Protein AF-0000000080195158 (afdb_homodimer)

Radius of gyration: 21.22 Å; Cα contacts (8 Å, |Δi|>4): 270; chains: 2; bounding box: 54×65×44 Å

Nearest PDB structures (foldseek):
  6waa-assembly1_D  TM=1.543E-01  e=9.201E+00  Klebsiella pneumoniae 342

Solvent-accessible surface area (backbone atoms only — not comparable to full-atom values): 14580 Å² total; per-residue (Å²): 130,59,68,63,45,43,40,52,24,19,22,53,21,13,20,36,52,41,39,52,51,54,49,39,47,48,53,48,50,60,68,63,44,71,67,76,76,70,77,63,75,76,76,77,80,82,82,72,75,44,64,84,26,39,72,51,30,48,62,55,54,66,61,80,69,62,91,80,68,88,61,69,74,76,50,29,58,66,52,51,54,41,50,50,32,55,75,34,50,69,59,39,48,51,51,49,52,51,39,26,59,40,44,38,71,40,2,45,52,18,28,50,49,32,61,57,27,39,65,74,70,8,11,52,51,38,46,50,50,52,54,60,70,72,105,131,60,69,62,45,42,39,52,23,18,20,52,21,14,21,35,50,42,40,52,50,54,50,39,48,47,52,47,52,59,68,65,43,72,67,76,76,68,76,62,76,76,71,75,82,73,78,66,80,47,67,84,29,42,72,54,30,51,60,56,57,56,57,85,70,64,87,81,68,89,62,68,75,75,51,30,58,66,52,52,54,40,49,49,33,53,74,33,51,69,61,38,49,51,52,47,54,51,39,26,61,42,43,38,71,40,3,45,51,18,28,49,50,32,60,56,28,38,65,74,72,8,11,52,50,38,47,50,51,52,55,60,69,73,104

Structure (mmCIF, N/CA/C/O backbone):
data_AF-0000000080195158-model_v1
#
loop_
_entity.id
_entity.type
_entity.pdbx_description
1 polymer 'Uncharacterized protein'
#
loop_
_atom_site.group_PDB
_atom_site.id
_atom_site.type_symbol
_atom_site.label_atom_id
_atom_site.label_alt_id
_atom_site.label_comp_id
_atom_site.label_asym_id
_atom_site.label_entity_id
_atom_site.label_seq_id
_atom_site.pdbx_PDB_ins_code
_atom_site.Cartn_x
_atom_site.Cartn_y
_atom_site.Cartn_z
_atom_site.occupancy
_atom_site.B_iso_or_equiv
_atom_site.auth_seq_id
_atom_site.auth_comp_id
_atom_site.auth_asym_id
_atom_site.auth_atom_id
_atom_site.pdbx_PDB_model_num
ATOM 1 N N . MET A 1 1 ? -5.105 -25.219 -5.945 1 47.44 1 MET A N 1
ATOM 2 C CA . MET A 1 1 ? -5.398 -23.828 -5.598 1 47.44 1 MET A CA 1
ATOM 3 C C . MET A 1 1 ? -6.211 -23.156 -6.699 1 47.44 1 MET A C 1
ATOM 5 O O . MET A 1 1 ? -5.883 -23.266 -7.879 1 47.44 1 MET A O 1
ATOM 9 N N . PHE A 1 2 ? -7.383 -22.625 -6.43 1 68.5 2 PHE A N 1
ATOM 10 C CA . PHE A 1 2 ? -8.312 -22.141 -7.441 1 68.5 2 PHE A CA 1
ATOM 11 C C . PHE A 1 2 ? -7.75 -20.906 -8.141 1 68.5 2 PHE A C 1
ATOM 13 O O . PHE A 1 2 ? -7.207 -20 -7.496 1 68.5 2 PHE A O 1
ATOM 20 N N . PRO A 1 3 ? -7.672 -21.016 -9.422 1 85.56 3 PRO A N 1
ATOM 21 C CA . PRO A 1 3 ? -7.137 -19.922 -10.227 1 85.56 3 PRO A CA 1
ATOM 22 C C . PRO A 1 3 ? -7.723 -18.562 -9.844 1 85.56 3 PRO A C 1
ATOM 24 O O . PRO A 1 3 ? -7.027 -17.547 -9.914 1 85.56 3 PRO A O 1
ATOM 27 N N . PHE A 1 4 ? -8.859 -18.672 -9.289 1 90.25 4 PHE A N 1
ATOM 28 C CA . PHE A 1 4 ? -9.562 -17.438 -8.953 1 90.25 4 PHE A CA 1
ATOM 29 C C . PHE A 1 4 ? -8.93 -16.781 -7.738 1 90.25 4 PHE A C 1
ATOM 31 O O . PHE A 1 4 ? -8.742 -15.555 -7.719 1 90.25 4 PHE A O 1
ATOM 38 N N . ARG A 1 5 ? -8.516 -17.578 -6.754 1 92.31 5 ARG A N 1
ATOM 39 C CA . ARG A 1 5 ? -7.906 -17.062 -5.535 1 92.31 5 ARG A CA 1
ATOM 40 C C . ARG A 1 5 ? -6.586 -16.359 -5.84 1 92.31 5 ARG A C 1
ATOM 42 O O . ARG A 1 5 ? -6.352 -15.242 -5.379 1 92.31 5 ARG A O 1
ATOM 49 N N . ARG A 1 6 ? -5.945 -16.906 -6.633 1 92.19 6 ARG A N 1
ATOM 50 C CA . ARG A 1 6 ? -4.641 -16.344 -6.992 1 92.19 6 ARG A CA 1
ATOM 51 C C . ARG A 1 6 ? -4.793 -15.086 -7.832 1 92.19 6 ARG A C 1
ATOM 53 O O . ARG A 1 6 ? -4.012 -14.141 -7.691 1 92.19 6 ARG A O 1
ATOM 60 N N . SER A 1 7 ? -5.77 -15.172 -8.648 1 95.62 7 SER A N 1
ATOM 61 C CA . SER A 1 7 ? -6.016 -14 -9.484 1 95.62 7 SER A CA 1
ATOM 62 C C . SER A 1 7 ? -6.398 -12.789 -8.648 1 95.62 7 SER A C 1
ATOM 64 O O . SER A 1 7 ? -5.926 -11.68 -8.906 1 95.62 7 SER A O 1
ATOM 66 N N . LEU A 1 8 ? -7.168 -13.055 -7.648 1 96.56 8 LEU A N 1
ATOM 67 C CA . LEU A 1 8 ? -7.602 -11.961 -6.781 1 96.56 8 LEU A CA 1
ATOM 68 C C . LEU A 1 8 ? -6.426 -11.398 -5.992 1 96.56 8 LEU A C 1
ATOM 70 O O . LEU A 1 8 ? -6.277 -10.18 -5.879 1 96.56 8 LEU A O 1
ATOM 74 N N . PHE A 1 9 ? -5.582 -12.258 -5.484 1 97.56 9 PHE A N 1
ATOM 75 C CA . PHE A 1 9 ? -4.391 -11.812 -4.766 1 97.56 9 PHE A CA 1
ATOM 76 C C . PHE A 1 9 ? -3.461 -11.039 -5.691 1 97.56 9 PHE A C 1
ATOM 78 O O . PHE A 1 9 ? -2.92 -10 -5.309 1 97.56 9 PHE A O 1
ATOM 85 N N . SER A 1 10 ? -3.326 -11.539 -6.855 1 97.56 10 SER A N 1
ATOM 86 C CA . SER A 1 10 ? -2.424 -10.898 -7.805 1 97.56 10 SER A CA 1
ATOM 87 C C . SER A 1 10 ? -2.926 -9.516 -8.203 1 97.56 10 SER A C 1
ATOM 89 O O . SER A 1 10 ? -2.137 -8.578 -8.344 1 97.56 10 SER A O 1
ATOM 91 N N . LEU A 1 11 ? -4.199 -9.398 -8.406 1 97.44 11 LEU A N 1
ATOM 92 C CA . LEU A 1 11 ? -4.805 -8.117 -8.742 1 97.44 11 LEU A CA 1
ATOM 93 C C . LEU A 1 11 ? -4.605 -7.105 -7.613 1 97.44 11 LEU A C 1
ATOM 95 O O . LEU A 1 11 ? -4.129 -5.996 -7.848 1 97.44 11 LEU A O 1
ATOM 99 N N . ALA A 1 12 ? -4.93 -7.547 -6.426 1 97.69 12 ALA A N 1
ATOM 100 C CA . ALA A 1 12 ? -4.812 -6.684 -5.254 1 97.69 12 ALA A CA 1
ATOM 101 C C . ALA A 1 12 ? -3.354 -6.34 -4.969 1 97.69 12 ALA A C 1
ATOM 103 O O . ALA A 1 12 ? -3.025 -5.191 -4.668 1 97.69 12 ALA A O 1
ATOM 104 N N . GLY A 1 13 ? -2.51 -7.418 -5.086 1 97.81 13 GLY A N 1
ATOM 105 C CA . GLY A 1 13 ? -1.088 -7.207 -4.867 1 97.81 13 GLY A CA 1
ATOM 106 C C . GLY A 1 13 ? -0.469 -6.242 -5.863 1 97.81 13 GLY A C 1
ATOM 107 O O . GLY A 1 13 ? 0.302 -5.359 -5.48 1 97.81 13 GLY A O 1
ATOM 108 N N . GLY A 1 14 ? -0.804 -6.402 -7.145 1 97.94 14 GLY A N 1
ATOM 109 C CA . GLY A 1 14 ? -0.309 -5.488 -8.164 1 97.94 14 GLY A CA 1
ATOM 110 C C . GLY A 1 14 ? -0.781 -4.059 -7.957 1 97.94 14 GLY A C 1
ATOM 111 O O . GLY A 1 14 ? -0.011 -3.113 -8.141 1 97.94 14 GLY A O 1
ATOM 112 N N . PHE A 1 15 ? -2.059 -3.889 -7.559 1 97.56 15 PHE A N 1
ATOM 113 C CA . PHE A 1 15 ? -2.619 -2.572 -7.277 1 97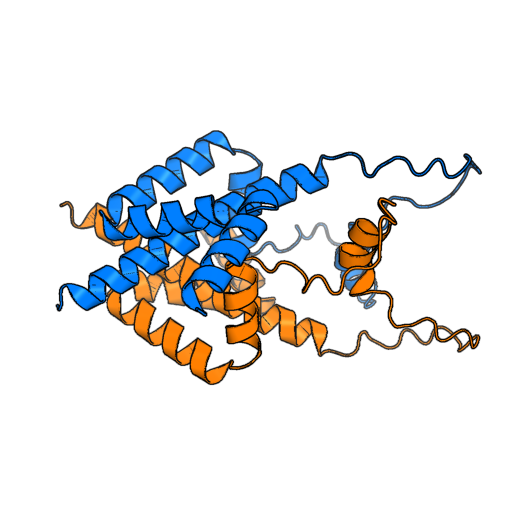.56 15 PHE A CA 1
ATOM 114 C C . PHE A 1 15 ? -1.887 -1.907 -6.121 1 97.56 15 PHE A C 1
ATOM 116 O O . PHE A 1 15 ? -1.45 -0.76 -6.23 1 97.56 15 PHE A O 1
ATOM 123 N N . MET A 1 16 ? -1.637 -2.643 -5.082 1 97.5 16 MET A N 1
ATOM 124 C CA . MET A 1 16 ? -1.097 -2.068 -3.854 1 97.5 16 MET A CA 1
ATOM 125 C C . MET A 1 16 ? 0.38 -1.726 -4.016 1 97.5 16 MET A C 1
ATOM 127 O O . MET A 1 16 ? 0.845 -0.705 -3.506 1 97.5 16 MET A O 1
ATOM 131 N N . ILE A 1 17 ? 1.117 -2.562 -4.684 1 97.31 17 ILE A N 1
ATOM 132 C CA . ILE A 1 17 ? 2.537 -2.322 -4.91 1 97.31 17 ILE A CA 1
ATOM 133 C C . ILE A 1 17 ? 2.721 -1.044 -5.727 1 97.31 17 ILE A C 1
ATOM 135 O O . ILE A 1 17 ? 3.537 -0.189 -5.379 1 97.31 17 ILE A O 1
ATOM 139 N N . THR A 1 18 ? 1.948 -0.878 -6.73 1 96.44 18 THR A N 1
ATOM 140 C CA . THR A 1 18 ? 2.055 0.267 -7.625 1 96.44 18 THR A CA 1
ATOM 141 C C . THR A 1 18 ? 1.526 1.531 -6.953 1 96.44 18 THR A C 1
ATOM 143 O O . THR A 1 18 ? 2.127 2.602 -7.074 1 96.44 18 THR A O 1
ATOM 146 N N . ASP A 1 19 ? 0.416 1.396 -6.281 1 95.12 19 ASP A N 1
ATOM 147 C CA . ASP A 1 19 ? -0.175 2.527 -5.57 1 95.12 19 ASP A CA 1
ATOM 148 C C . ASP A 1 19 ? 0.795 3.096 -4.535 1 95.12 19 ASP A C 1
ATOM 150 O O . ASP A 1 19 ? 0.911 4.312 -4.391 1 95.12 19 ASP A O 1
ATOM 154 N N . PHE A 1 20 ? 1.501 2.225 -3.824 1 94.81 20 PHE A N 1
ATOM 155 C CA . PHE A 1 20 ? 2.488 2.635 -2.832 1 94.81 20 PHE A CA 1
ATOM 156 C C . PHE A 1 20 ? 3.598 3.455 -3.48 1 94.81 20 PHE A C 1
ATOM 158 O O . PHE A 1 20 ? 3.967 4.516 -2.975 1 94.81 20 PHE A O 1
ATOM 165 N N . TYR A 1 21 ? 4.062 2.988 -4.582 1 94.81 21 TYR A N 1
ATOM 166 C CA . TYR A 1 21 ? 5.145 3.672 -5.285 1 94.81 21 TYR A CA 1
ATOM 167 C C . TYR A 1 21 ? 4.688 5.039 -5.785 1 94.81 21 TYR A C 1
ATOM 169 O O . TYR A 1 21 ? 5.391 6.039 -5.602 1 94.81 21 TYR A O 1
ATOM 177 N N . VAL A 1 22 ? 3.549 5.086 -6.461 1 92.75 22 VAL A N 1
ATOM 178 C CA . VAL A 1 22 ? 3.029 6.32 -7.039 1 92.75 22 VAL A CA 1
ATOM 179 C C . VAL A 1 22 ? 2.801 7.352 -5.938 1 92.75 22 VAL A C 1
ATOM 181 O O . VAL A 1 22 ? 3.139 8.523 -6.094 1 92.75 22 VAL A O 1
ATOM 184 N N . ASN A 1 23 ? 2.328 6.895 -4.809 1 88.94 23 ASN A N 1
ATOM 185 C CA . ASN A 1 23 ? 2.098 7.785 -3.68 1 88.94 23 ASN A CA 1
ATOM 186 C C . ASN A 1 23 ? 3.41 8.266 -3.068 1 88.94 23 ASN A C 1
ATOM 188 O O . ASN A 1 23 ? 3.508 9.414 -2.619 1 88.94 23 ASN A O 1
ATOM 192 N N . CYS A 1 24 ? 4.367 7.414 -3.021 1 87.5 24 CYS A N 1
ATOM 193 C CA . CYS A 1 24 ? 5.684 7.797 -2.523 1 87.5 24 CYS A CA 1
ATOM 194 C C . CYS A 1 24 ? 6.289 8.906 -3.377 1 87.5 24 CYS A C 1
ATOM 196 O O . CYS A 1 24 ? 6.867 9.859 -2.85 1 87.5 24 CYS A O 1
ATOM 198 N N . VAL A 1 25 ? 6.18 8.766 -4.672 1 86.12 25 VAL A N 1
ATOM 199 C CA . VAL A 1 25 ? 6.805 9.695 -5.602 1 86.12 25 VAL A CA 1
ATOM 200 C C . VAL A 1 25 ? 6.004 10.992 -5.648 1 86.12 25 VAL A C 1
ATOM 202 O O . VAL A 1 25 ? 6.574 12.086 -5.758 1 86.12 25 VAL A O 1
ATOM 205 N N . ASN A 1 26 ? 4.711 10.93 -5.562 1 80.06 26 ASN A N 1
ATOM 206 C CA . ASN A 1 26 ? 3.857 12.109 -5.582 1 80.06 26 ASN A CA 1
ATOM 207 C C . ASN A 1 26 ? 4.051 12.961 -4.328 1 80.06 26 ASN A C 1
ATOM 209 O O . ASN A 1 26 ? 4.02 14.195 -4.398 1 80.06 26 ASN A O 1
ATOM 213 N N . ILE A 1 27 ? 4.18 12.297 -3.232 1 63 27 ILE A N 1
ATOM 214 C CA . ILE A 1 27 ? 4.422 13.023 -1.989 1 63 27 ILE A CA 1
ATOM 215 C C . ILE A 1 27 ? 5.715 13.828 -2.109 1 63 27 ILE A C 1
ATOM 217 O O . ILE A 1 27 ? 5.801 14.953 -1.606 1 63 27 ILE A O 1
ATOM 221 N N . THR A 1 28 ? 6.625 13.352 -2.816 1 59.5 28 THR A N 1
ATOM 222 C CA . THR A 1 28 ? 7.887 14.055 -3.029 1 59.5 28 THR A CA 1
ATOM 223 C C . THR A 1 28 ? 7.684 15.281 -3.914 1 59.5 28 THR A C 1
ATOM 225 O O . THR A 1 28 ? 8.266 16.344 -3.658 1 59.5 28 THR A O 1
ATOM 228 N N . ASN A 1 29 ? 6.926 15.039 -4.91 1 53.62 29 ASN A N 1
ATOM 229 C CA . ASN A 1 29 ? 6.66 16.141 -5.828 1 53.62 29 ASN A CA 1
ATOM 230 C C . ASN A 1 29 ? 5.863 17.25 -5.156 1 53.62 29 ASN A C 1
ATOM 232 O O . ASN A 1 29 ? 6.07 18.438 -5.445 1 53.62 29 ASN A O 1
ATOM 236 N N . PHE A 1 30 ? 5.012 16.922 -4.301 1 47.25 30 PHE A N 1
ATOM 237 C CA . PHE A 1 30 ? 4.262 17.938 -3.557 1 47.25 30 PHE A CA 1
ATOM 238 C C . PHE A 1 30 ? 5.168 18.656 -2.57 1 47.25 30 PHE A C 1
ATOM 240 O O . PHE A 1 30 ? 4.992 19.859 -2.326 1 47.25 30 PHE A O 1
ATOM 247 N N . ARG A 1 31 ? 6.094 17.891 -2.09 1 45.19 31 ARG A N 1
ATOM 248 C CA . ARG A 1 31 ? 7.055 18.5 -1.177 1 45.19 31 ARG A CA 1
ATOM 249 C C . ARG A 1 31 ? 8.039 19.391 -1.934 1 45.19 31 ARG A C 1
ATOM 251 O O . ARG A 1 31 ? 8.555 20.359 -1.382 1 45.19 31 ARG A O 1
ATOM 258 N N . LEU A 1 32 ? 8.227 19.156 -3.168 1 42.94 32 LEU A N 1
ATOM 259 C CA . LEU A 1 32 ? 9.148 19.938 -3.992 1 42.94 32 LEU A CA 1
ATOM 260 C C . LEU A 1 32 ? 8.422 21.078 -4.691 1 42.94 32 LEU A C 1
ATOM 262 O O . LEU A 1 32 ? 9.062 21.984 -5.25 1 42.94 32 LEU A O 1
ATOM 266 N N . GLU A 1 33 ? 7.156 21.031 -4.809 1 38.31 33 GLU A N 1
ATOM 267 C CA . GLU A 1 33 ? 6.516 22.219 -5.34 1 38.31 33 GLU A CA 1
ATOM 268 C C . GLU A 1 33 ? 6.605 23.375 -4.348 1 38.31 33 GLU A C 1
ATOM 270 O O . GLU A 1 33 ? 6.25 23.234 -3.178 1 38.31 33 GLU A O 1
ATOM 275 N N . PRO A 1 34 ? 7.328 24.359 -4.676 1 31.69 34 PRO A N 1
ATOM 276 C CA . PRO A 1 34 ? 7.32 25.547 -3.82 1 31.69 34 PRO A CA 1
ATOM 277 C C . PRO A 1 34 ? 5.914 25.969 -3.402 1 31.69 34 PRO A C 1
ATOM 279 O O . PRO A 1 34 ? 5.016 26.047 -4.246 1 31.69 34 PRO A O 1
ATOM 282 N N . LEU A 1 35 ? 5.422 25.672 -2.203 1 30.5 35 LEU A N 1
ATOM 283 C CA . LEU A 1 35 ? 4.195 26.328 -1.771 1 30.5 35 LEU A CA 1
ATOM 284 C C . LEU A 1 35 ? 4.02 27.672 -2.479 1 30.5 35 LEU A C 1
ATOM 286 O O . LEU A 1 35 ? 4.988 28.406 -2.656 1 30.5 35 LEU A O 1
ATOM 290 N N . PRO A 1 36 ? 3.104 27.859 -3.186 1 28 36 PRO A N 1
ATOM 291 C CA . PRO A 1 36 ? 3.008 29.219 -3.695 1 28 36 PRO A CA 1
ATOM 292 C C . PRO A 1 36 ? 3.434 30.266 -2.666 1 28 36 PRO A C 1
ATOM 294 O O . PRO A 1 36 ? 3.182 30.094 -1.47 1 28 36 PRO A O 1
ATOM 297 N N . THR A 1 37 ? 4.438 31 -2.924 1 27.66 37 THR A N 1
ATOM 298 C CA . THR A 1 37 ? 4.793 32.219 -2.188 1 27.66 37 THR A CA 1
ATOM 299 C C . THR A 1 37 ? 3.549 33.031 -1.845 1 27.66 37 THR A C 1
ATOM 301 O O . THR A 1 37 ? 2.953 33.656 -2.719 1 27.66 37 THR A O 1
ATOM 304 N N . ILE A 1 38 ? 2.625 32.688 -1.135 1 28.3 38 ILE A N 1
ATOM 305 C CA . ILE A 1 38 ? 1.869 33.781 -0.567 1 28.3 38 ILE A CA 1
ATOM 306 C C . ILE A 1 38 ? 2.826 34.906 -0.145 1 28.3 38 ILE A C 1
ATOM 308 O O . ILE A 1 38 ? 3.693 34.688 0.707 1 28.3 38 ILE A O 1
ATOM 312 N N . TYR A 1 39 ? 3.025 35.875 -0.996 1 26 39 TYR A N 1
ATOM 313 C CA . TYR A 1 39 ? 3.627 37.156 -0.671 1 26 39 TYR A CA 1
ATOM 314 C C . TYR A 1 39 ? 3.283 37.594 0.753 1 26 39 TYR A C 1
ATOM 316 O O . TYR A 1 39 ? 2.189 38.094 1.01 1 26 39 TYR A O 1
ATOM 324 N N . VAL A 1 40 ? 3.336 36.812 1.724 1 27.8 40 VAL A N 1
ATOM 325 C CA . VAL A 1 40 ? 3.373 37.562 2.98 1 27.8 40 VAL A CA 1
ATOM 326 C C . VAL A 1 40 ? 4.512 38.562 2.949 1 27.8 40 VAL A C 1
ATOM 328 O O . VAL A 1 40 ? 5.66 38.219 2.66 1 27.8 40 VAL A O 1
ATOM 331 N N . GLU A 1 41 ? 4.234 39.875 2.703 1 27.44 41 GLU A N 1
ATOM 332 C CA . GLU A 1 41 ? 5.164 40.938 3.043 1 27.44 41 GLU A CA 1
ATOM 333 C C . GLU A 1 41 ? 6.148 40.5 4.121 1 27.44 41 GLU A C 1
ATOM 335 O O . GLU A 1 41 ? 5.762 39.844 5.09 1 27.44 41 GLU A O 1
ATOM 340 N N . ASP A 1 42 ? 7.41 40.656 3.906 1 28.25 42 ASP A N 1
ATOM 341 C CA . ASP A 1 42 ? 8.68 40.469 4.602 1 28.25 42 ASP A CA 1
ATOM 342 C C . ASP A 1 42 ? 8.594 40.969 6.043 1 28.25 42 ASP A C 1
ATOM 344 O O . ASP A 1 42 ? 9.031 42.062 6.34 1 28.25 42 ASP A O 1
ATOM 348 N N . LYS A 1 43 ? 7.434 41.188 6.625 1 31.53 43 LYS A N 1
ATOM 349 C CA . LYS A 1 43 ? 8.031 41.5 7.922 1 31.53 43 LYS A CA 1
ATOM 350 C C . LYS A 1 43 ? 8.992 40.375 8.359 1 31.53 43 LYS A C 1
ATOM 352 O O . LYS A 1 43 ? 8.703 39.188 8.203 1 31.53 43 LYS A O 1
ATOM 357 N N . LYS A 1 44 ? 10.281 40.656 8.711 1 30.36 44 LYS A N 1
ATOM 358 C CA . LYS A 1 44 ? 11.578 40.094 9.047 1 30.36 44 LYS A CA 1
ATOM 359 C C . LYS A 1 44 ? 11.43 38.75 9.773 1 30.36 44 LYS A C 1
ATOM 361 O O . LYS A 1 44 ? 12.195 37.812 9.531 1 30.36 44 LYS A O 1
ATOM 366 N N . GLU A 1 45 ? 10.977 38.625 10.969 1 27.25 45 GLU A N 1
ATOM 367 C CA . GLU A 1 45 ? 11.781 37.781 11.836 1 27.25 45 GLU A CA 1
ATOM 368 C C . GLU A 1 45 ? 11.5 36.281 11.57 1 27.25 45 GLU A C 1
ATOM 370 O O . GLU A 1 45 ? 12.422 35.469 11.586 1 27.25 45 GLU A O 1
ATOM 375 N N . SER A 1 46 ? 10.195 35.781 11.703 1 24.89 46 SER A N 1
ATOM 376 C CA . SER A 1 46 ? 10.039 34.625 12.555 1 24.89 46 SER A CA 1
ATOM 377 C C . SER A 1 46 ? 10.32 33.344 11.781 1 24.89 46 SER A C 1
ATOM 379 O O . SER A 1 46 ? 10.289 33.312 10.555 1 24.89 46 SER A O 1
ATOM 381 N N . THR A 1 47 ? 10.039 31.984 12.406 1 28.91 47 THR A N 1
ATOM 382 C CA . THR A 1 47 ? 10.398 30.594 12.703 1 28.91 47 THR A CA 1
ATOM 383 C C . THR A 1 47 ? 9.773 29.641 11.688 1 28.91 47 THR A C 1
ATOM 385 O O . THR A 1 47 ? 8.57 29.391 11.734 1 28.91 47 THR A O 1
ATOM 388 N N . SER A 1 48 ? 10 29.828 10.5 1 31.3 48 SER A N 1
ATOM 389 C CA . SER A 1 48 ? 9.391 29.172 9.352 1 31.3 48 SER A CA 1
ATOM 390 C C . SER A 1 48 ? 9.523 27.656 9.453 1 31.3 48 SER A C 1
ATOM 392 O O . SER A 1 48 ? 9.156 26.922 8.531 1 31.3 48 SER A O 1
ATOM 394 N N . ASN A 1 49 ? 10.508 27.297 10.117 1 29.2 49 ASN A N 1
ATOM 395 C CA . ASN A 1 49 ? 10.859 25.875 10 1 29.2 49 ASN A CA 1
ATOM 396 C C . ASN A 1 49 ? 9.695 24.984 10.406 1 29.2 49 ASN A C 1
ATOM 398 O O . ASN A 1 49 ? 9.891 23.797 10.672 1 29.2 49 ASN A O 1
ATOM 402 N N . SER A 1 50 ? 8.453 25.484 10.594 1 28.78 50 SER A N 1
ATOM 403 C CA . SER A 1 50 ? 7.629 24.844 11.625 1 28.78 50 SER A CA 1
ATOM 404 C C . SER A 1 50 ? 6.797 23.703 11.039 1 28.78 50 SER A C 1
ATOM 406 O O . SER A 1 50 ? 6.152 22.969 11.773 1 28.78 50 SER A O 1
ATOM 408 N N . LYS A 1 51 ? 6.547 23.75 9.758 1 32.03 51 LYS A N 1
ATOM 409 C CA . LYS A 1 51 ? 5.402 22.875 9.523 1 32.03 51 LYS A CA 1
ATOM 410 C C . LYS A 1 51 ? 5.848 21.422 9.375 1 32.03 51 LYS A C 1
ATOM 412 O O . LYS A 1 51 ? 5.047 20.5 9.531 1 32.03 51 LYS A O 1
ATOM 417 N N . SER A 1 52 ? 6.883 21.094 8.609 1 34.19 52 SER A N 1
ATOM 418 C CA . SER A 1 52 ? 7.383 19.734 8.703 1 34.19 52 SER A CA 1
ATOM 419 C C . SER A 1 52 ? 7.645 19.344 10.156 1 34.19 52 SER A C 1
ATOM 421 O O . SER A 1 52 ? 8 18.203 10.445 1 34.19 52 SER A O 1
ATOM 423 N N . SER A 1 53 ? 7.621 20.25 11.117 1 32.16 53 SER A N 1
ATOM 424 C CA . SER A 1 53 ? 7.777 20.406 12.555 1 32.16 53 SER A CA 1
ATOM 425 C C . SER A 1 53 ? 6.457 20.172 13.289 1 32.16 53 SER A C 1
ATOM 427 O O . SER A 1 53 ? 6.43 20.078 14.516 1 32.16 53 SER A O 1
ATOM 429 N N . ILE A 1 54 ? 5.426 20.234 12.664 1 31.8 54 ILE A N 1
ATOM 430 C CA . ILE A 1 54 ? 4.18 20.062 13.406 1 31.8 54 ILE A CA 1
ATOM 431 C C . ILE A 1 54 ? 3.926 18.578 13.641 1 31.8 54 ILE A C 1
ATOM 433 O O . ILE A 1 54 ? 3.578 18.172 14.75 1 31.8 54 ILE A O 1
ATOM 437 N N . ILE A 1 55 ? 3.916 17.734 12.633 1 32.41 55 ILE A N 1
ATOM 438 C CA . ILE A 1 55 ? 3.883 16.312 12.938 1 32.41 55 ILE A CA 1
ATOM 439 C C . ILE A 1 55 ? 5.195 15.898 13.602 1 32.41 55 ILE A C 1
ATOM 441 O O . ILE A 1 55 ? 5.195 15.133 14.57 1 32.41 55 ILE A O 1
ATOM 445 N N . TYR A 1 56 ? 6.277 16.297 13.211 1 34.47 56 TYR A N 1
ATOM 446 C CA . TYR A 1 56 ? 7.523 16.297 13.969 1 34.47 56 TYR A CA 1
ATOM 447 C C . TYR A 1 56 ? 7.457 17.25 15.148 1 34.47 56 TYR A C 1
ATOM 449 O O . TYR A 1 56 ? 7.992 16.969 16.219 1 34.47 56 TYR A O 1
ATOM 457 N N . GLY A 1 57 ? 6.875 18.344 15.117 1 31.2 57 GLY A N 1
ATOM 458 C CA . GLY A 1 57 ? 6.648 19.312 16.188 1 31.2 57 GLY A CA 1
ATOM 459 C C . GLY A 1 57 ? 5.625 18.844 17.203 1 31.2 57 GLY A C 1
ATOM 460 O O . GLY A 1 57 ? 5.785 19.078 18.406 1 31.2 57 GLY A O 1
ATOM 461 N N . ILE A 1 58 ? 4.488 18.297 16.844 1 33.28 58 ILE A N 1
ATOM 462 C CA . ILE A 1 58 ? 3.6 17.688 17.812 1 33.28 58 ILE A CA 1
ATOM 463 C C . ILE A 1 58 ? 4.312 16.516 18.5 1 33.28 58 ILE A C 1
ATOM 465 O O . ILE A 1 58 ? 4.223 16.359 19.719 1 33.28 58 ILE A O 1
ATOM 469 N N . ALA A 1 59 ? 5.023 15.742 17.766 1 32.38 59 ALA A N 1
ATOM 470 C CA . ALA A 1 59 ? 5.898 14.773 18.422 1 32.38 59 ALA A CA 1
ATOM 471 C C . ALA A 1 59 ? 6.98 15.477 19.234 1 32.38 59 ALA A C 1
ATOM 473 O O . ALA A 1 59 ? 7.352 15.016 20.312 1 32.38 59 ALA A O 1
ATOM 474 N N . ARG A 1 60 ? 7.48 16.484 18.734 1 33.56 60 ARG A N 1
ATOM 475 C CA . ARG A 1 60 ? 8.406 17.281 19.547 1 33.56 60 ARG A CA 1
ATOM 476 C C . ARG A 1 60 ? 7.688 17.953 20.703 1 33.56 60 ARG A C 1
ATOM 478 O O . ARG A 1 60 ? 8.289 18.203 21.75 1 33.56 60 ARG A O 1
ATOM 485 N N . ARG A 1 61 ? 6.523 18.406 20.578 1 30.31 61 ARG A N 1
ATOM 486 C CA . ARG A 1 61 ? 5.867 19.125 21.656 1 30.31 61 ARG A CA 1
ATOM 487 C C . ARG A 1 61 ? 5.391 18.172 22.75 1 30.31 61 ARG A C 1
ATOM 489 O O . ARG A 1 61 ? 5.094 18.609 23.859 1 30.31 61 ARG A O 1
ATOM 496 N N . VAL A 1 62 ? 4.672 17.203 22.453 1 32.91 62 VAL A N 1
ATOM 497 C CA . VAL A 1 62 ? 4.297 16.359 23.578 1 32.91 62 VAL A CA 1
ATOM 498 C C . VAL A 1 62 ? 5.547 15.953 24.359 1 32.91 62 VAL A C 1
ATOM 500 O O . VAL A 1 62 ? 6.473 15.367 23.797 1 32.91 62 VAL A O 1
ATOM 503 N N . GLY A 1 63 ? 6.324 17.016 25.234 1 31.36 63 GLY A N 1
ATOM 504 C CA . GLY A 1 63 ? 7.254 17.281 26.312 1 31.36 63 GLY A CA 1
ATOM 505 C C . GLY A 1 63 ? 8.438 16.344 26.328 1 31.36 63 GLY A C 1
ATOM 506 O O . GLY A 1 63 ? 9.234 16.344 27.281 1 31.36 63 GLY A O 1
ATOM 507 N N . MET A 1 64 ? 8.492 15.07 26.047 1 34.12 64 MET A N 1
ATOM 508 C CA . MET A 1 64 ? 9.727 14.57 26.641 1 34.12 64 MET A CA 1
ATOM 509 C C . MET A 1 64 ? 10.938 15.289 26.062 1 34.12 64 MET A C 1
ATOM 511 O O . MET A 1 64 ? 11.398 14.969 24.969 1 34.12 64 MET A O 1
ATOM 515 N N . ALA A 1 65 ? 11.172 16.609 26.062 1 32.16 65 ALA A N 1
ATOM 516 C CA . ALA A 1 65 ? 12.43 17.359 26.078 1 32.16 65 ALA A CA 1
ATOM 517 C C . ALA A 1 65 ? 13.531 16.547 26.766 1 32.16 65 ALA A C 1
ATOM 519 O O . ALA A 1 65 ? 14.484 17.125 27.297 1 32.16 65 ALA A O 1
ATOM 520 N N . ALA A 1 66 ? 13.367 15.539 27.516 1 32.94 66 ALA A N 1
ATOM 521 C CA . ALA A 1 66 ? 14.594 15.156 28.219 1 32.94 66 ALA A CA 1
ATOM 522 C C . ALA A 1 66 ? 15.805 15.281 27.297 1 32.94 66 ALA A C 1
ATOM 524 O O . ALA A 1 66 ? 15.656 15.352 26.078 1 32.94 66 ALA A O 1
ATOM 525 N N . ASP A 1 67 ? 17.188 15.047 27.734 1 34.41 67 ASP A N 1
ATOM 526 C CA . ASP A 1 67 ? 18.516 14.984 27.141 1 34.41 67 ASP A CA 1
ATOM 527 C C . ASP A 1 67 ? 18.438 14.539 25.672 1 34.41 67 ASP A C 1
ATOM 529 O O . ASP A 1 67 ? 17.875 13.484 25.375 1 34.41 67 ASP A O 1
ATOM 533 N N . THR A 1 68 ? 18.469 15.453 24.609 1 36.91 68 THR A N 1
ATOM 534 C CA . THR A 1 68 ? 18.422 15.617 23.156 1 36.91 68 THR A CA 1
ATOM 535 C C . THR A 1 68 ? 19.172 14.484 22.469 1 36.91 68 THR A C 1
ATOM 537 O O . THR A 1 68 ? 20.359 14.602 22.172 1 36.91 68 THR A O 1
ATOM 540 N N . TYR A 1 69 ? 19.578 13.406 22.953 1 32.56 69 TYR A N 1
ATOM 541 C CA . TYR A 1 69 ? 20.391 12.367 22.328 1 32.56 69 TYR A CA 1
ATOM 542 C C . TYR A 1 69 ? 20.109 12.289 20.828 1 32.56 69 TYR A C 1
ATOM 544 O O . TYR A 1 69 ? 19 12.602 20.375 1 32.56 69 TYR A O 1
ATOM 552 N N . ASP A 1 70 ? 21.156 12.305 19.891 1 39.22 70 ASP A N 1
ATOM 553 C CA . ASP A 1 70 ? 21.516 11.867 18.547 1 39.22 70 ASP A CA 1
ATOM 554 C C . ASP A 1 70 ? 20.562 10.773 18.062 1 39.22 70 ASP A C 1
ATOM 556 O O . ASP A 1 70 ? 20.984 9.625 17.891 1 39.22 70 ASP A O 1
ATOM 560 N N . GLU A 1 71 ? 19.625 10.383 18.641 1 47.47 71 GLU A N 1
ATOM 561 C CA . GLU A 1 71 ? 18.797 9.219 18.328 1 47.47 71 GLU A CA 1
ATOM 562 C C . GLU A 1 71 ? 18.188 9.328 16.938 1 47.47 71 GLU A C 1
ATOM 564 O O . GLU A 1 71 ? 17.422 10.258 16.656 1 47.47 71 GLU A O 1
ATOM 569 N N . MET A 1 72 ? 18.984 8.961 15.984 1 51.19 72 MET A N 1
ATOM 570 C CA . MET A 1 72 ? 18.438 8.742 14.648 1 51.19 72 MET A CA 1
ATOM 571 C C . MET A 1 72 ? 16.953 8.453 14.711 1 51.19 72 MET A C 1
ATOM 573 O O . MET A 1 72 ? 16.516 7.617 15.5 1 51.19 72 MET A O 1
ATOM 577 N N . PRO A 1 73 ? 16.219 9.43 14.336 1 62.16 73 PRO A N 1
ATOM 578 C CA . PRO A 1 73 ? 14.781 9.164 14.367 1 62.16 73 PRO A CA 1
ATOM 579 C C . PRO A 1 73 ? 14.445 7.719 14.016 1 62.16 73 PRO A C 1
ATOM 581 O O . PRO A 1 73 ? 15 7.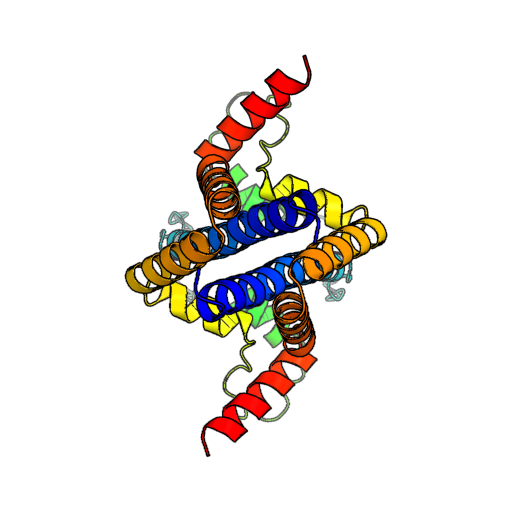16 13.062 1 62.16 73 PRO A O 1
ATOM 584 N N . ILE A 1 74 ? 13.984 6.992 14.898 1 74 74 ILE A N 1
ATOM 585 C CA . ILE A 1 74 ? 13.555 5.613 14.688 1 74 74 ILE A CA 1
ATOM 586 C C . ILE A 1 74 ? 12.617 5.543 13.484 1 74 74 ILE A C 1
ATOM 588 O O . ILE A 1 74 ? 11.57 6.203 13.469 1 74 74 ILE A O 1
ATOM 592 N N . THR A 1 75 ? 13.211 5.086 12.414 1 80.81 75 THR A N 1
ATOM 593 C CA . THR A 1 75 ? 12.461 4.926 11.172 1 80.81 75 THR A CA 1
ATOM 594 C C . THR A 1 75 ? 11.781 3.559 11.125 1 80.81 75 THR A C 1
ATOM 596 O O . THR A 1 75 ? 12.273 2.596 11.719 1 80.81 75 THR A O 1
ATOM 599 N N . SER A 1 76 ? 10.656 3.586 10.586 1 86.31 76 SER A N 1
ATOM 600 C CA . SER A 1 76 ? 9.977 2.318 10.336 1 86.31 76 SER A CA 1
ATOM 601 C C . SER A 1 76 ? 10.445 1.687 9.031 1 86.31 76 SER A C 1
ATOM 603 O O . SER A 1 76 ? 11.078 2.35 8.211 1 86.31 76 SER A O 1
ATOM 605 N N . LEU A 1 77 ? 10.156 0.448 8.859 1 91.19 77 LEU A N 1
ATOM 606 C CA . LEU A 1 77 ? 10.469 -0.241 7.609 1 91.19 77 LEU A CA 1
ATOM 607 C C . LEU A 1 77 ? 9.805 0.457 6.426 1 91.19 77 LEU A C 1
ATOM 609 O O . LEU A 1 77 ? 10.438 0.631 5.375 1 91.19 77 LEU A O 1
ATOM 613 N N . ARG A 1 78 ? 8.531 0.86 6.594 1 90.56 78 ARG A N 1
ATOM 614 C CA . ARG A 1 78 ? 7.816 1.58 5.547 1 90.56 78 ARG A CA 1
ATOM 615 C C . ARG A 1 78 ? 8.531 2.877 5.184 1 90.56 78 ARG A C 1
ATOM 617 O O . ARG A 1 78 ? 8.703 3.188 4.004 1 90.56 78 ARG A O 1
ATOM 624 N N . ASP A 1 79 ? 9.016 3.559 6.172 1 86.88 79 ASP A N 1
ATOM 625 C CA . ASP A 1 79 ? 9.719 4.824 5.969 1 86.88 79 ASP A CA 1
ATOM 626 C C . ASP A 1 79 ? 11 4.621 5.16 1 86.88 79 ASP A C 1
ATOM 628 O O . ASP A 1 79 ? 11.32 5.422 4.281 1 86.88 79 ASP A O 1
ATOM 632 N N . ASP A 1 80 ? 11.656 3.588 5.488 1 88.62 80 ASP A N 1
ATOM 633 C CA . ASP A 1 80 ? 12.891 3.301 4.773 1 88.62 80 ASP A CA 1
ATOM 634 C C . ASP A 1 80 ? 12.617 2.975 3.309 1 88.62 80 ASP A C 1
ATOM 636 O O . ASP A 1 80 ? 13.359 3.402 2.422 1 88.62 80 ASP A O 1
ATOM 640 N N . ILE A 1 81 ? 11.578 2.162 3.092 1 92.06 81 ILE A N 1
ATOM 641 C CA . ILE A 1 81 ? 11.211 1.818 1.725 1 92.06 81 ILE A CA 1
ATOM 642 C C . ILE A 1 81 ? 10.773 3.076 0.976 1 92.06 81 ILE A C 1
ATOM 644 O O . ILE A 1 81 ? 11.18 3.293 -0.17 1 92.06 81 ILE A O 1
ATOM 648 N N . GLU A 1 82 ? 10.016 3.904 1.647 1 91.44 82 GLU A N 1
ATOM 649 C CA . GLU A 1 82 ? 9.555 5.152 1.043 1 91.44 82 GLU A CA 1
ATOM 650 C C . GLU A 1 82 ? 10.727 6.066 0.711 1 91.44 82 GLU A C 1
ATOM 652 O O . GLU A 1 82 ? 10.812 6.598 -0.399 1 91.44 82 GLU A O 1
ATOM 657 N N . MET A 1 83 ? 11.617 6.156 1.6 1 89.5 83 MET A N 1
ATOM 658 C CA . MET A 1 83 ? 12.789 6.996 1.398 1 89.5 83 MET A CA 1
ATOM 659 C C . MET A 1 83 ? 13.648 6.473 0.251 1 89.5 83 MET A C 1
ATOM 661 O O . MET A 1 83 ? 14.148 7.254 -0.562 1 89.5 83 MET A O 1
ATOM 665 N N . PHE A 1 84 ? 13.805 5.262 0.227 1 90.69 84 PHE A N 1
ATOM 666 C CA . PHE A 1 84 ? 14.57 4.648 -0.856 1 90.69 84 PHE A CA 1
ATOM 667 C C . PHE A 1 84 ? 13.938 4.965 -2.207 1 90.69 84 PHE A C 1
ATOM 669 O O . PHE A 1 84 ? 14.641 5.344 -3.15 1 90.69 84 PHE A O 1
ATOM 676 N N . MET A 1 85 ? 12.609 4.844 -2.27 1 92.12 85 MET A N 1
ATOM 677 C CA . MET A 1 85 ? 11.891 5.07 -3.521 1 92.12 85 MET A CA 1
ATOM 678 C C . MET A 1 85 ? 11.938 6.543 -3.916 1 92.12 85 MET A C 1
ATOM 680 O O . MET A 1 85 ? 12.047 6.867 -5.102 1 92.12 85 MET A O 1
ATOM 684 N N . GLN A 1 86 ? 11.891 7.371 -2.949 1 89.06 86 GLN A N 1
ATOM 685 C CA . GLN A 1 86 ? 11.93 8.812 -3.197 1 89.06 86 GLN A CA 1
ATOM 686 C C . GLN A 1 86 ? 13.312 9.25 -3.668 1 89.06 86 GLN A C 1
ATOM 688 O O . GLN A 1 86 ? 13.438 10.078 -4.57 1 89.06 86 GLN A O 1
ATOM 693 N N . ARG A 1 87 ? 14.32 8.641 -3.117 1 88.94 87 ARG A N 1
ATOM 694 C CA . ARG A 1 87 ? 15.695 8.992 -3.447 1 88.94 87 ARG A CA 1
ATOM 695 C C . ARG A 1 87 ? 16.109 8.391 -4.781 1 88.94 87 ARG A C 1
ATOM 697 O O . ARG A 1 87 ? 16.938 8.969 -5.504 1 88.94 87 ARG A O 1
ATOM 704 N N . ASN A 1 88 ? 15.633 7.242 -5.047 1 92.44 88 ASN A N 1
ATOM 705 C CA . ASN A 1 88 ? 15.938 6.516 -6.273 1 92.44 88 ASN A CA 1
ATOM 706 C C . ASN A 1 88 ? 14.68 6.211 -7.078 1 92.44 88 ASN A C 1
ATOM 708 O O . ASN A 1 88 ? 14.32 5.047 -7.254 1 92.44 88 ASN A O 1
ATOM 712 N N . THR A 1 89 ? 14.055 7.191 -7.652 1 91.81 89 THR A N 1
ATOM 713 C CA . THR A 1 89 ? 12.758 7.066 -8.312 1 91.81 89 THR A CA 1
ATOM 714 C C . THR A 1 89 ? 12.836 6.082 -9.469 1 91.81 89 THR A C 1
ATOM 716 O O . THR A 1 89 ? 11.922 5.273 -9.664 1 91.81 89 THR A O 1
ATOM 719 N N . LEU A 1 90 ? 13.938 6.152 -10.266 1 93.81 90 LEU A N 1
ATOM 720 C CA . LEU A 1 90 ? 14.094 5.273 -11.422 1 93.81 90 LEU A CA 1
ATOM 721 C C . LEU A 1 90 ? 14.273 3.824 -10.977 1 93.81 90 LEU A C 1
ATOM 723 O O . LEU A 1 90 ? 13.625 2.922 -11.516 1 93.81 90 LEU A O 1
ATOM 727 N N . VAL A 1 91 ? 15.117 3.666 -10.008 1 94.38 91 VAL A N 1
ATOM 728 C CA . VAL A 1 91 ? 15.359 2.322 -9.5 1 94.38 91 VAL A CA 1
ATOM 729 C C . VAL A 1 91 ? 14.086 1.778 -8.852 1 94.38 91 VAL A C 1
ATOM 731 O O . VAL A 1 91 ? 13.742 0.607 -9.023 1 94.38 91 VAL A O 1
ATOM 734 N N . GLY A 1 92 ? 13.438 2.625 -8.086 1 94.94 92 GLY A N 1
ATOM 735 C CA . GLY A 1 92 ? 12.164 2.232 -7.504 1 94.94 92 GLY A CA 1
ATOM 736 C C . GLY A 1 92 ? 11.141 1.789 -8.531 1 94.94 92 GLY A C 1
ATOM 737 O O . GLY A 1 92 ? 10.461 0.779 -8.344 1 94.94 92 GLY A O 1
ATOM 738 N N . ALA A 1 93 ? 11.078 2.523 -9.633 1 94.75 93 ALA A N 1
ATOM 739 C CA . ALA A 1 93 ? 10.164 2.164 -10.711 1 94.75 93 ALA A CA 1
ATOM 740 C C . ALA A 1 93 ? 10.523 0.803 -11.305 1 94.75 93 ALA A C 1
ATOM 742 O O . ALA A 1 93 ? 9.641 -0.016 -11.57 1 94.75 93 ALA A O 1
ATOM 743 N N . MET A 1 94 ? 11.766 0.581 -11.492 1 96.56 94 MET A N 1
ATOM 744 C CA . MET A 1 94 ? 12.211 -0.692 -12.047 1 96.56 94 MET A CA 1
ATOM 745 C C . MET A 1 94 ? 11.875 -1.847 -11.109 1 96.56 94 MET A C 1
ATOM 747 O O . MET A 1 94 ? 11.445 -2.91 -11.562 1 96.56 94 MET A O 1
ATOM 751 N N . VAL A 1 95 ? 12.07 -1.632 -9.812 1 95.94 95 VAL A N 1
ATOM 752 C CA . VAL A 1 95 ? 11.766 -2.652 -8.82 1 95.94 95 VAL A CA 1
ATOM 753 C C . VAL A 1 95 ? 10.273 -2.971 -8.852 1 95.94 95 VAL A C 1
ATOM 755 O O . VAL A 1 95 ? 9.875 -4.141 -8.891 1 95.94 95 VAL A O 1
ATOM 758 N N . VAL A 1 96 ? 9.422 -1.972 -8.875 1 96.31 96 VAL A N 1
ATOM 759 C CA . VAL A 1 96 ? 7.969 -2.129 -8.891 1 96.31 96 VAL A CA 1
ATOM 760 C C . VAL A 1 96 ? 7.539 -2.842 -10.172 1 96.31 96 VAL A C 1
ATOM 762 O O . VAL A 1 96 ? 6.75 -3.791 -10.125 1 96.31 96 VAL A O 1
ATOM 765 N N . CYS A 1 97 ? 8.078 -2.436 -11.32 1 96.75 97 CYS A N 1
ATOM 766 C CA . CYS A 1 97 ? 7.754 -3.068 -12.594 1 96.75 97 CYS A CA 1
ATOM 767 C C . CYS A 1 97 ? 8.156 -4.539 -12.586 1 96.75 97 CYS A C 1
ATOM 769 O O . CYS A 1 97 ? 7.406 -5.395 -13.055 1 96.75 97 CYS A O 1
ATOM 771 N N . THR A 1 98 ? 9.297 -4.758 -12.008 1 96.94 98 THR A N 1
ATOM 772 C CA . THR A 1 98 ? 9.781 -6.133 -11.93 1 96.94 98 THR A CA 1
ATOM 773 C C . THR A 1 98 ? 8.883 -6.973 -11.023 1 96.94 98 THR A C 1
ATOM 775 O O . THR A 1 98 ? 8.461 -8.07 -11.391 1 96.94 98 THR A O 1
ATOM 778 N N . LEU A 1 99 ? 8.555 -6.5 -9.906 1 97.12 99 LEU A N 1
ATOM 779 C CA . LEU A 1 99 ? 7.715 -7.227 -8.961 1 97.12 99 LEU A CA 1
ATOM 780 C C . LEU A 1 99 ? 6.336 -7.496 -9.547 1 97.12 99 LEU A C 1
ATOM 782 O O . LEU A 1 99 ? 5.836 -8.625 -9.484 1 97.12 99 LEU A O 1
ATOM 786 N N . VAL A 1 100 ? 5.762 -6.504 -10.141 1 97.19 100 VAL A N 1
ATOM 787 C CA . VAL A 1 100 ? 4.422 -6.617 -10.711 1 97.19 100 VAL A CA 1
ATOM 788 C C . VAL A 1 100 ? 4.43 -7.625 -11.859 1 97.19 100 VAL A C 1
ATOM 790 O O . VAL A 1 100 ? 3.488 -8.406 -12.016 1 97.19 100 VAL A O 1
ATOM 793 N N . SER A 1 101 ? 5.496 -7.668 -12.617 1 97 101 SER A N 1
ATOM 794 C CA . SER A 1 101 ? 5.605 -8.625 -13.719 1 97 101 SER A CA 1
ATOM 795 C C . SER A 1 101 ? 5.664 -10.055 -13.203 1 97 101 SER A C 1
ATOM 797 O O . SER A 1 101 ? 5.203 -10.984 -13.875 1 97 101 SER A O 1
ATOM 799 N N . PHE A 1 102 ? 6.109 -10.258 -12.023 1 95.81 102 PHE A N 1
ATOM 800 C CA . PHE A 1 102 ? 6.199 -11.586 -11.422 1 95.81 102 PHE A CA 1
ATOM 801 C C . PHE A 1 102 ? 4.82 -12.094 -11.031 1 95.81 102 PHE A C 1
ATOM 803 O O . PHE A 1 102 ? 4.621 -13.305 -10.867 1 95.81 102 PHE A O 1
ATOM 810 N N . GLY A 1 103 ? 3.855 -11.195 -10.82 1 95.81 103 GLY A N 1
ATOM 811 C CA . GLY A 1 103 ? 2.52 -11.57 -10.391 1 95.81 103 GLY A CA 1
ATOM 812 C C . GLY A 1 103 ? 1.627 -12.016 -11.531 1 95.81 103 GLY A C 1
ATOM 813 O O . GLY A 1 103 ? 0.545 -12.562 -11.312 1 95.81 103 GLY A O 1
ATOM 814 N N . GLY A 1 104 ? 2.082 -11.75 -12.766 1 94.38 104 GLY A N 1
ATOM 815 C CA . GLY A 1 104 ? 1.327 -12.195 -13.922 1 94.38 104 GLY A CA 1
ATOM 816 C C . GLY A 1 104 ? 0.344 -11.164 -14.43 1 94.38 104 GLY A C 1
ATOM 817 O O . GLY A 1 104 ? 0.467 -9.977 -14.125 1 94.38 104 GLY A O 1
ATOM 818 N N . LEU A 1 105 ? -0.552 -11.672 -15.188 1 95.5 105 LEU A N 1
ATOM 819 C CA . LEU A 1 105 ? -1.48 -10.805 -15.914 1 95.5 105 LEU A CA 1
ATOM 820 C C . LEU A 1 105 ? -2.369 -10.031 -14.938 1 95.5 105 LEU A C 1
ATOM 822 O O . LEU A 1 105 ? -2.586 -8.836 -15.117 1 95.5 105 LEU A O 1
ATOM 826 N N . TRP A 1 106 ? -2.812 -10.695 -13.953 1 95.88 106 TRP A N 1
ATOM 827 C CA . TRP A 1 106 ? -3.729 -10.07 -13 1 95.88 106 TRP A CA 1
ATOM 828 C C . TRP A 1 106 ? -3.02 -8.992 -12.188 1 95.88 106 TRP A C 1
ATOM 830 O O . TRP A 1 106 ? -3.613 -7.965 -11.859 1 95.88 106 TRP A O 1
ATOM 840 N N . SER A 1 107 ? -1.758 -9.234 -11.875 1 97.44 107 SER A N 1
ATOM 841 C CA . SER A 1 107 ? -0.954 -8.227 -11.188 1 97.44 107 SER A CA 1
ATOM 842 C C . SER A 1 107 ? -0.753 -6.988 -12.055 1 97.44 107 SER A C 1
ATOM 844 O O . SER A 1 107 ? -0.815 -5.859 -11.555 1 97.44 107 SER A O 1
ATOM 846 N N . LEU A 1 108 ? -0.597 -7.191 -13.312 1 97.5 108 LEU A N 1
ATOM 847 C CA . LEU A 1 108 ? -0.425 -6.09 -14.258 1 97.5 108 LEU A CA 1
ATOM 848 C C . LEU A 1 108 ? -1.71 -5.277 -14.383 1 97.5 108 LEU A C 1
ATOM 850 O O . LEU A 1 108 ? -1.666 -4.047 -14.469 1 97.5 108 LEU A O 1
ATOM 854 N N . LEU A 1 109 ? -2.793 -5.992 -14.375 1 97 109 LEU A N 1
ATOM 855 C CA . LEU A 1 109 ? -4.082 -5.312 -14.43 1 97 109 LEU A CA 1
ATOM 856 C C . LEU A 1 109 ? -4.301 -4.473 -13.172 1 97 109 LEU A C 1
ATOM 858 O O . LEU A 1 109 ? -4.801 -3.346 -13.258 1 97 109 LEU A O 1
ATOM 862 N N . GLY A 1 110 ? -3.938 -5.055 -12.055 1 97.06 110 GLY A N 1
ATOM 863 C CA . GLY A 1 110 ? -3.992 -4.289 -10.82 1 97.06 110 GLY A CA 1
ATOM 864 C C . GLY A 1 110 ? -3.125 -3.043 -10.859 1 97.06 110 GLY A C 1
ATOM 865 O O . GLY A 1 110 ? -3.564 -1.964 -10.453 1 97.06 110 GLY A O 1
ATOM 866 N N . SER A 1 111 ? -1.996 -3.186 -11.375 1 97.38 111 SER A N 1
ATOM 867 C CA . SER A 1 111 ? -1.061 -2.074 -11.508 1 97.38 111 SER A CA 1
ATOM 868 C C . SER A 1 111 ? -1.605 -1 -12.445 1 97.38 111 SER A C 1
ATOM 870 O O . SER A 1 111 ? -1.528 0.192 -12.141 1 97.38 111 SER A O 1
ATOM 872 N N . ALA A 1 112 ? -2.158 -1.403 -13.492 1 96.06 112 ALA A N 1
ATOM 873 C CA . ALA A 1 112 ? -2.746 -0.475 -14.453 1 96.06 112 ALA A CA 1
ATOM 874 C C . ALA A 1 112 ? -3.883 0.323 -13.82 1 96.06 112 ALA A C 1
ATOM 876 O O . ALA A 1 112 ? -4.027 1.52 -14.078 1 96.06 112 ALA A O 1
ATOM 877 N N . SER A 1 113 ? -4.641 -0.281 -13.016 1 95.5 113 SER A N 1
ATOM 878 C CA . SER A 1 113 ? -5.742 0.392 -12.336 1 95.5 113 SER A CA 1
ATOM 879 C C . SER A 1 113 ? -5.234 1.433 -11.344 1 95.5 113 SER A C 1
ATOM 881 O O . SER A 1 113 ? -5.816 2.512 -11.219 1 95.5 113 SER A O 1
ATOM 883 N N . ALA A 1 114 ? -4.145 1.068 -10.68 1 95.19 114 ALA A N 1
ATOM 884 C CA . ALA A 1 114 ? -3.553 2.008 -9.727 1 95.19 114 ALA A CA 1
ATOM 885 C C . ALA A 1 114 ? -3.08 3.275 -10.438 1 95.19 114 ALA A C 1
ATOM 887 O O . ALA A 1 114 ? -3.27 4.383 -9.922 1 95.19 114 ALA A O 1
ATOM 888 N N . ILE A 1 115 ? -2.561 3.076 -11.617 1 93.06 115 ILE A N 1
ATOM 889 C CA . ILE A 1 115 ? -2.045 4.207 -12.383 1 93.06 115 ILE A CA 1
ATOM 890 C C . ILE A 1 115 ? -3.205 4.984 -13 1 93.06 115 ILE A C 1
ATOM 892 O O . ILE A 1 115 ? -3.217 6.219 -12.969 1 93.06 115 ILE A O 1
ATOM 896 N N . ALA A 1 116 ? -4.18 4.277 -13.461 1 93.38 116 ALA A N 1
ATOM 897 C CA . ALA A 1 116 ? -5.297 4.875 -14.188 1 93.38 116 ALA A CA 1
ATOM 898 C C . ALA A 1 116 ? -6.16 5.73 -13.266 1 93.38 116 ALA A C 1
ATOM 900 O O . ALA A 1 116 ? -6.734 6.73 -13.695 1 93.38 116 ALA A O 1
ATOM 901 N N . PHE A 1 117 ? -6.164 5.395 -12.008 1 91.38 117 P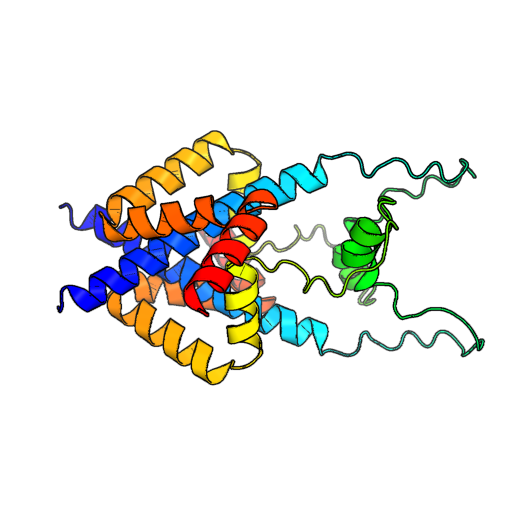HE A N 1
ATOM 902 C CA . PHE A 1 117 ? -7.098 6.062 -11.109 1 91.38 117 PHE A CA 1
ATOM 903 C C . PHE A 1 117 ? -6.352 6.891 -10.07 1 91.38 117 PHE A C 1
ATOM 905 O O . PHE A 1 117 ? -6.93 7.293 -9.055 1 91.38 117 PHE A O 1
ATOM 912 N N . ASP A 1 118 ? -5.098 7.141 -10.336 1 85.69 118 ASP A N 1
ATOM 913 C CA . ASP A 1 118 ? -4.285 7.926 -9.414 1 85.69 118 ASP A CA 1
ATOM 914 C C . ASP A 1 118 ? -4.207 9.383 -9.852 1 85.69 118 ASP A C 1
ATOM 916 O O . ASP A 1 118 ? -4.328 9.688 -11.039 1 85.69 118 ASP A O 1
ATOM 920 N N . GLY A 1 119 ? -4.012 10.227 -8.844 1 80.12 119 GLY A N 1
ATOM 921 C CA . GLY A 1 119 ? -3.816 11.641 -9.141 1 80.12 119 GLY A CA 1
ATOM 922 C C . GLY A 1 119 ? -5.113 12.375 -9.43 1 80.12 119 GLY A C 1
ATOM 923 O O . GLY A 1 119 ? -6.199 11.805 -9.289 1 80.12 119 GLY A O 1
ATOM 924 N N . GLU A 1 120 ? -4.977 13.609 -9.789 1 79.06 120 GLU A N 1
ATOM 925 C CA . GLU A 1 120 ? -6.133 14.461 -10.062 1 79.06 120 GLU A CA 1
ATOM 926 C C . GLU A 1 120 ? -6.922 13.953 -11.266 1 79.06 120 GLU A C 1
ATOM 928 O O . GLU A 1 120 ? -8.133 13.758 -11.18 1 79.06 120 GLU A O 1
ATOM 933 N N . SER A 1 121 ? -6.215 13.75 -12.328 1 86.06 121 SER A N 1
ATOM 934 C CA . SER A 1 121 ? -6.871 13.25 -13.531 1 86.06 121 SER A CA 1
ATOM 935 C C . SER A 1 121 ? -7.473 11.867 -13.305 1 86.06 121 SER A C 1
ATOM 937 O O . SER A 1 121 ? -8.531 11.555 -13.852 1 86.06 121 SER A O 1
ATOM 939 N N . GLY A 1 122 ? -6.789 11.109 -12.5 1 88.56 122 GLY A N 1
ATOM 940 C CA . GLY A 1 122 ? -7.289 9.781 -12.195 1 88.56 122 GLY A CA 1
ATOM 941 C C . GLY A 1 122 ? -8.57 9.797 -11.383 1 88.56 122 GLY A C 1
ATOM 942 O O . GLY A 1 122 ? -9.445 8.945 -11.57 1 88.56 122 GLY A O 1
ATOM 943 N N . SER A 1 123 ? -8.664 10.734 -10.531 1 85.88 123 SER A N 1
ATOM 944 C CA . SER A 1 123 ? -9.875 10.867 -9.727 1 85.88 123 SER A CA 1
ATOM 945 C C . SER A 1 123 ? -11.078 11.203 -10.594 1 85.88 123 SER A C 1
ATOM 947 O O . SER A 1 123 ? -12.188 10.727 -10.344 1 85.88 123 SER A O 1
ATOM 949 N N . TYR A 1 124 ? -10.844 11.945 -11.594 1 88.38 124 TYR A N 1
ATOM 950 C CA . TYR A 1 124 ? -11.922 12.273 -12.523 1 88.38 124 TYR A CA 1
ATOM 951 C C . TYR A 1 124 ? -12.328 11.055 -13.344 1 88.38 124 TYR A C 1
ATOM 953 O O . TYR A 1 124 ? -13.516 10.812 -13.57 1 88.38 124 TYR A O 1
ATOM 961 N N . ARG A 1 125 ? -11.375 10.352 -13.797 1 90.12 125 ARG A N 1
ATOM 962 C CA . ARG A 1 125 ? -11.672 9.117 -14.523 1 90.12 125 ARG A CA 1
ATOM 963 C C . ARG A 1 125 ? -12.445 8.141 -13.641 1 90.12 125 ARG A C 1
ATOM 965 O O . ARG A 1 125 ? -13.383 7.492 -14.109 1 90.12 125 ARG A O 1
ATOM 972 N N . TYR A 1 126 ? -11.984 8.086 -12.43 1 91 126 TYR A N 1
ATOM 973 C CA . TYR A 1 126 ? -12.672 7.203 -11.492 1 91 126 TYR A CA 1
ATOM 974 C C . TYR A 1 126 ? -14.109 7.656 -11.266 1 91 126 TYR A C 1
ATOM 976 O O . TYR A 1 126 ? -15.023 6.832 -11.227 1 91 126 TYR A O 1
ATOM 984 N N . ALA A 1 127 ? -14.328 8.844 -11.094 1 87.94 127 ALA A N 1
ATOM 985 C CA . ALA A 1 127 ? -15.672 9.383 -10.93 1 87.94 127 ALA A CA 1
ATOM 986 C C . ALA A 1 127 ? -16.547 9.07 -12.148 1 87.94 127 ALA A C 1
ATOM 988 O O . ALA A 1 127 ? -17.719 8.742 -12.008 1 87.94 127 ALA A O 1
ATOM 989 N N . ALA A 1 128 ? -15.984 9.164 -13.312 1 90 128 ALA A N 1
ATOM 990 C CA . ALA A 1 128 ? -16.703 8.844 -14.539 1 90 128 ALA A CA 1
ATOM 991 C C . ALA A 1 128 ? -17.109 7.375 -14.578 1 90 128 ALA A C 1
ATOM 993 O O . ALA A 1 128 ? -18.219 7.035 -14.992 1 90 128 ALA A O 1
ATOM 994 N N . VAL A 1 129 ? -16.188 6.543 -14.195 1 89.38 129 VAL A N 1
ATOM 995 C CA . VAL A 1 129 ? -16.469 5.113 -14.156 1 89.38 129 VAL A CA 1
ATOM 996 C C . VAL A 1 129 ? -17.562 4.824 -13.133 1 89.38 129 VAL A C 1
ATOM 998 O O . VAL A 1 129 ? -18.469 4.027 -13.391 1 89.38 129 VAL A O 1
ATOM 1001 N N . LYS A 1 130 ? -17.453 5.434 -12.023 1 88.44 130 LYS A N 1
ATOM 1002 C CA . LYS A 1 130 ? -18.469 5.273 -10.984 1 88.44 130 LYS A CA 1
ATOM 1003 C C . LYS A 1 130 ? -19.844 5.688 -11.492 1 88.44 130 LYS A C 1
ATOM 1005 O O . LYS A 1 130 ? -20.844 4.996 -11.25 1 88.44 130 LYS A O 1
ATOM 1010 N N . ASP A 1 131 ? -19.875 6.773 -12.125 1 86.81 131 ASP A N 1
ATOM 1011 C CA . ASP A 1 131 ? -21.125 7.277 -12.703 1 86.81 131 ASP A CA 1
ATOM 1012 C C . ASP A 1 131 ? -21.672 6.324 -13.758 1 86.81 131 ASP A C 1
ATOM 1014 O O . ASP A 1 131 ? -22.875 6.078 -13.812 1 86.81 131 ASP A O 1
ATOM 1018 N N . TRP A 1 132 ? -20.844 5.805 -14.555 1 90.19 132 TRP A N 1
ATOM 1019 C CA . TRP A 1 132 ? -21.234 4.871 -15.602 1 90.19 132 TRP A CA 1
ATOM 1020 C C . TRP A 1 132 ? -21.797 3.58 -15.008 1 90.19 132 TRP A C 1
ATOM 1022 O O . TRP A 1 132 ? -22.766 3.021 -15.523 1 90.19 132 TRP A O 1
ATOM 1032 N N . LEU A 1 133 ? -21.203 3.137 -13.953 1 88.19 133 LEU A N 1
ATOM 1033 C CA . LEU A 1 133 ? -21.625 1.898 -13.305 1 88.19 133 LEU A CA 1
ATOM 1034 C C . LEU A 1 133 ? -22.938 2.1 -12.555 1 88.19 133 LEU A C 1
ATOM 1036 O O . LEU A 1 133 ? -23.688 1.144 -12.336 1 88.19 133 LEU A O 1
ATOM 1040 N N . SER A 1 134 ? -23.266 3.221 -12.188 1 85.5 134 SER A N 1
ATOM 1041 C CA . SER A 1 134 ? -24.469 3.525 -11.422 1 85.5 134 SER A CA 1
ATOM 1042 C C . SER A 1 134 ? -25.672 3.715 -12.336 1 85.5 134 SER A C 1
ATOM 1044 O O . SER A 1 134 ? -26.797 3.82 -11.859 1 85.5 134 SER A O 1
ATOM 1046 N N . ARG A 1 135 ? -25.5 3.715 -13.5 1 78.19 135 ARG A N 1
ATOM 1047 C CA . ARG A 1 135 ? -26.578 3.771 -14.469 1 78.19 135 ARG A CA 1
ATOM 1048 C C . ARG A 1 135 ? -27.047 2.369 -14.852 1 78.19 135 ARG A C 1
ATOM 1050 O O . ARG A 1 135 ? -28.234 2.137 -15.055 1 78.19 135 ARG A O 1
ATOM 1057 N N . MET B 1 1 ? 7.207 -20.891 -14.672 1 47.66 1 MET B N 1
ATOM 1058 C CA . MET B 1 1 ? 7.387 -19.672 -13.867 1 47.66 1 MET B CA 1
ATOM 1059 C C . MET B 1 1 ? 8.195 -19.984 -12.609 1 47.66 1 MET B C 1
ATOM 1061 O O . MET B 1 1 ? 7.926 -20.953 -11.906 1 47.66 1 MET B O 1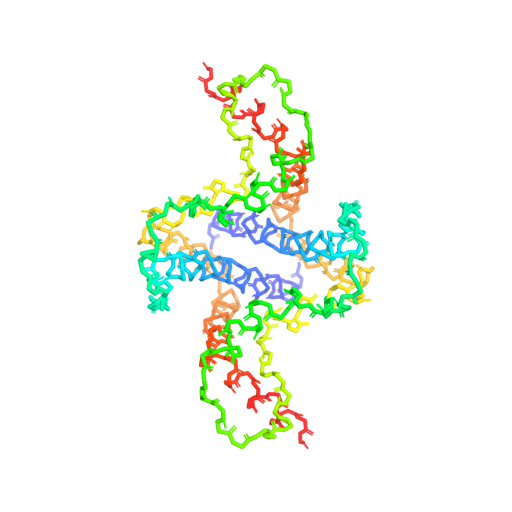
ATOM 1065 N N . PHE B 1 2 ? 9.336 -19.328 -12.328 1 69.19 2 PHE B N 1
ATOM 1066 C CA . PHE B 1 2 ? 10.266 -19.688 -11.266 1 69.19 2 PHE B CA 1
ATOM 1067 C C . PHE B 1 2 ? 9.648 -19.422 -9.898 1 69.19 2 PHE B C 1
ATOM 1069 O O . PHE B 1 2 ? 9.031 -18.375 -9.68 1 69.19 2 PHE B O 1
ATOM 1076 N N . PRO B 1 3 ? 9.625 -20.438 -9.125 1 86.25 3 PRO B N 1
ATOM 1077 C CA . PRO B 1 3 ? 9.055 -20.328 -7.781 1 86.25 3 PRO B CA 1
ATOM 1078 C C . PRO B 1 3 ? 9.547 -19.094 -7.027 1 86.25 3 PRO B C 1
ATOM 1080 O O . PRO B 1 3 ? 8.797 -18.5 -6.254 1 86.25 3 PRO B O 1
ATOM 1083 N N . PHE B 1 4 ? 10.672 -18.703 -7.465 1 90.69 4 PHE B N 1
ATOM 1084 C CA . PHE B 1 4 ? 11.289 -17.578 -6.766 1 90.69 4 PHE B CA 1
ATOM 1085 C C . PHE B 1 4 ? 10.57 -16.281 -7.109 1 90.69 4 PHE B C 1
ATOM 1087 O O . PHE B 1 4 ? 10.305 -15.453 -6.227 1 90.69 4 PHE B O 1
ATOM 1094 N N . ARG B 1 5 ? 10.195 -16.125 -8.375 1 92.44 5 ARG B N 1
ATOM 1095 C CA . ARG B 1 5 ? 9.523 -14.914 -8.828 1 92.44 5 ARG B CA 1
ATOM 1096 C C . ARG B 1 5 ? 8.164 -14.75 -8.148 1 92.44 5 ARG B C 1
ATOM 1098 O O . ARG B 1 5 ? 7.848 -13.672 -7.637 1 92.44 5 ARG B O 1
ATOM 1105 N N . ARG B 1 6 ? 7.57 -15.734 -8.031 1 92.38 6 ARG B N 1
ATOM 1106 C CA . ARG B 1 6 ? 6.246 -15.719 -7.422 1 92.38 6 ARG B CA 1
ATOM 1107 C C . ARG B 1 6 ? 6.336 -15.477 -5.918 1 92.38 6 ARG B C 1
ATOM 1109 O O . ARG B 1 6 ? 5.492 -14.789 -5.344 1 92.38 6 ARG B O 1
ATOM 1116 N N . SER B 1 7 ? 7.348 -16.078 -5.395 1 95.75 7 SER B N 1
ATOM 1117 C CA . SER B 1 7 ? 7.547 -15.906 -3.961 1 95.75 7 SER B CA 1
ATOM 1118 C C . SER B 1 7 ? 7.824 -14.445 -3.617 1 95.75 7 SER B C 1
ATOM 1120 O O . SER B 1 7 ? 7.285 -13.922 -2.641 1 95.75 7 SER B O 1
ATOM 1122 N N . LEU B 1 8 ? 8.602 -13.844 -4.457 1 96.5 8 LEU B N 1
ATOM 1123 C CA . LEU B 1 8 ? 8.938 -12.438 -4.227 1 96.5 8 LEU B CA 1
ATOM 1124 C C . LEU B 1 8 ? 7.707 -11.555 -4.379 1 96.5 8 LEU B C 1
ATOM 1126 O O . LEU B 1 8 ? 7.477 -10.656 -3.562 1 96.5 8 LEU B O 1
ATOM 1130 N N . PHE B 1 9 ? 6.91 -11.805 -5.383 1 97.56 9 PHE B N 1
ATOM 1131 C CA . PHE B 1 9 ? 5.672 -11.055 -5.574 1 97.56 9 PHE B CA 1
ATOM 1132 C C . PHE B 1 9 ? 4.719 -11.273 -4.406 1 97.56 9 PHE B C 1
ATOM 1134 O O . PHE B 1 9 ? 4.105 -10.328 -3.914 1 97.56 9 PHE B O 1
ATOM 1141 N N . SER B 1 10 ? 4.652 -12.477 -4 1 97.62 10 SER B N 1
ATOM 1142 C CA . SER B 1 10 ? 3.734 -12.805 -2.916 1 97.62 10 SER B CA 1
ATOM 1143 C C . SER B 1 10 ? 4.156 -12.133 -1.613 1 97.62 10 SER B C 1
ATOM 1145 O O . SER B 1 10 ? 3.311 -11.656 -0.852 1 97.62 10 SER B O 1
ATOM 1147 N N . LEU B 1 11 ? 5.422 -12.125 -1.351 1 97.5 11 LEU B N 1
ATOM 1148 C CA . LEU B 1 11 ? 5.953 -11.461 -0.163 1 97.5 11 LEU B C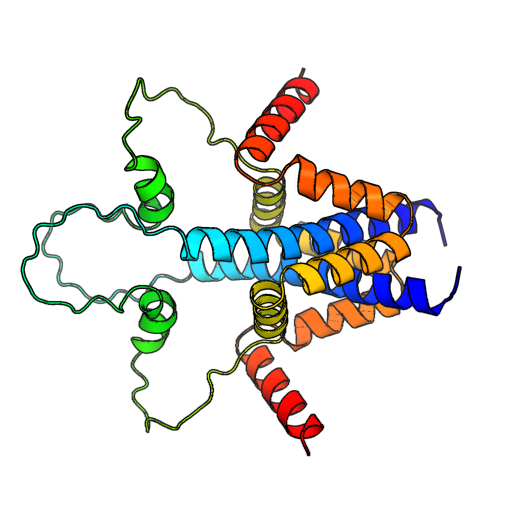A 1
ATOM 1149 C C . LEU B 1 11 ? 5.648 -9.969 -0.192 1 97.5 11 LEU B C 1
ATOM 1151 O O . LEU B 1 11 ? 5.105 -9.422 0.771 1 97.5 11 LEU B O 1
ATOM 1155 N N . ALA B 1 12 ? 5.965 -9.367 -1.312 1 97.81 12 ALA B N 1
ATOM 1156 C CA . ALA B 1 12 ? 5.754 -7.934 -1.474 1 97.81 12 ALA B CA 1
ATOM 1157 C C . ALA B 1 12 ? 4.266 -7.594 -1.457 1 97.81 12 ALA B C 1
ATOM 1159 O O . ALA B 1 12 ? 3.854 -6.617 -0.824 1 97.81 12 ALA B O 1
ATOM 1160 N N . GLY B 1 13 ? 3.502 -8.461 -2.189 1 97.88 13 GLY B N 1
ATOM 1161 C CA . GLY B 1 13 ? 2.062 -8.258 -2.219 1 97.88 13 GLY B CA 1
ATOM 1162 C C . GLY B 1 13 ? 1.415 -8.375 -0.853 1 97.88 13 GLY B C 1
ATOM 1163 O O . GLY B 1 13 ? 0.577 -7.547 -0.485 1 97.88 13 GLY B O 1
ATOM 1164 N N . GLY B 1 14 ? 1.805 -9.391 -0.087 1 98 14 GLY B N 1
ATOM 1165 C CA . GLY B 1 14 ? 1.285 -9.547 1.262 1 98 14 GLY B CA 1
ATOM 1166 C C . GLY B 1 14 ? 1.654 -8.398 2.18 1 98 14 GLY B C 1
ATOM 1167 O O . GLY B 1 14 ? 0.828 -7.941 2.971 1 98 14 GLY B O 1
ATOM 1168 N N . PHE B 1 15 ? 2.898 -7.914 2.07 1 97.56 15 PHE B N 1
ATOM 1169 C CA . PHE B 1 15 ? 3.363 -6.777 2.857 1 97.56 15 PHE B CA 1
ATOM 1170 C C . PHE B 1 15 ? 2.551 -5.527 2.539 1 97.56 15 PHE B C 1
ATOM 1172 O O . PHE B 1 15 ? 2.039 -4.867 3.443 1 97.56 15 PHE B O 1
ATOM 1179 N N . MET B 1 16 ? 2.32 -5.285 1.281 1 97.62 16 MET B N 1
ATOM 1180 C CA . MET B 1 16 ? 1.706 -4.031 0.853 1 97.62 16 MET B CA 1
ATOM 1181 C C . MET B 1 16 ? 0.215 -4.02 1.172 1 97.62 16 MET B C 1
ATOM 1183 O O . MET B 1 16 ? -0.332 -2.986 1.564 1 97.62 16 MET B O 1
ATOM 1187 N N . ILE B 1 17 ? -0.446 -5.109 1 1 97.38 17 ILE B N 1
ATOM 1188 C CA . ILE B 1 17 ? -1.871 -5.215 1.291 1 97.38 17 ILE B CA 1
ATOM 1189 C C . ILE B 1 17 ? -2.113 -4.965 2.777 1 97.38 17 ILE B C 1
ATOM 1191 O O . ILE B 1 17 ? -2.996 -4.188 3.146 1 97.38 17 ILE B O 1
ATOM 1195 N N . THR B 1 18 ? -1.324 -5.535 3.604 1 96.44 18 THR B N 1
ATOM 1196 C CA . THR B 1 18 ? -1.478 -5.422 5.051 1 96.44 18 THR B CA 1
ATOM 1197 C C . THR B 1 18 ? -1.053 -4.039 5.535 1 96.44 18 THR B C 1
ATOM 1199 O O . THR B 1 18 ? -1.72 -3.441 6.379 1 96.44 18 THR B O 1
ATOM 1202 N N . ASP B 1 19 ? 0.045 -3.572 5.004 1 95.12 19 ASP B N 1
ATOM 1203 C CA . ASP B 1 19 ? 0.542 -2.25 5.367 1 95.12 19 ASP B CA 1
ATOM 1204 C C . ASP B 1 19 ? -0.492 -1.17 5.055 1 95.12 19 ASP B C 1
ATOM 1206 O O . ASP B 1 19 ? -0.69 -0.246 5.848 1 95.12 19 ASP B O 1
ATOM 1210 N N . PHE B 1 20 ? -1.173 -1.271 3.92 1 94.69 20 PHE B N 1
ATOM 1211 C CA . PHE B 1 20 ? -2.213 -0.331 3.52 1 94.69 20 PHE B CA 1
ATOM 1212 C C . PHE B 1 20 ? -3.354 -0.323 4.531 1 94.69 20 PHE B C 1
ATOM 1214 O O . PHE B 1 20 ? -3.803 0.742 4.957 1 94.69 20 PHE B O 1
ATOM 1221 N N . TYR B 1 21 ? -3.748 -1.479 4.926 1 94.94 21 TYR B N 1
ATOM 1222 C CA . TYR B 1 21 ? -4.848 -1.605 5.875 1 94.94 21 TYR B CA 1
ATOM 1223 C C . TYR B 1 21 ? -4.469 -1.023 7.23 1 94.94 21 TYR B C 1
ATOM 1225 O O . TYR B 1 21 ? -5.238 -0.266 7.824 1 94.94 21 TYR B O 1
ATOM 1233 N N . VAL B 1 22 ? -3.309 -1.426 7.75 1 92.94 22 VAL B N 1
ATOM 1234 C CA . VAL B 1 22 ? -2.852 -0.98 9.062 1 92.94 22 VAL B CA 1
ATOM 1235 C C . VAL B 1 22 ? -2.723 0.542 9.078 1 92.94 22 VAL B C 1
ATOM 1237 O O . VAL B 1 22 ? -3.129 1.196 10.039 1 92.94 22 VAL B O 1
ATOM 1240 N N . ASN B 1 23 ? -2.26 1.079 7.984 1 89.06 23 ASN B N 1
ATOM 1241 C CA . ASN B 1 23 ? -2.125 2.527 7.875 1 89.06 23 ASN B CA 1
ATOM 1242 C C . ASN B 1 23 ? -3.486 3.213 7.797 1 89.06 23 ASN B C 1
ATOM 1244 O O . ASN B 1 23 ? -3.668 4.305 8.344 1 89.06 23 ASN B O 1
ATOM 1248 N N . CYS B 1 24 ? -4.383 2.623 7.105 1 87.5 24 CYS B N 1
ATOM 1249 C CA . CYS B 1 24 ? -5.738 3.158 7.02 1 87.5 24 CYS B CA 1
ATOM 1250 C C . CYS B 1 24 ? -6.383 3.234 8.398 1 87.5 24 CYS B C 1
ATOM 1252 O O . CYS B 1 24 ? -7.023 4.23 8.734 1 87.5 24 CYS B O 1
ATOM 1254 N N . VAL B 1 25 ? -6.227 2.189 9.172 1 86.5 25 VAL B N 1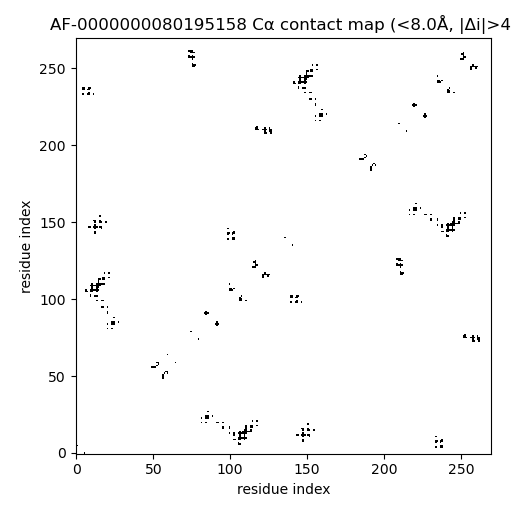
ATOM 1255 C CA . VAL B 1 25 ? -6.879 2.09 10.469 1 86.5 25 VAL B CA 1
ATOM 1256 C C . VAL B 1 25 ? -6.16 2.986 11.477 1 86.5 25 VAL B C 1
ATOM 1258 O O . VAL B 1 25 ? -6.797 3.605 12.336 1 86.5 25 VAL B O 1
ATOM 1261 N N . ASN B 1 26 ? -4.871 3.08 11.406 1 79.81 26 ASN B N 1
ATOM 1262 C CA . ASN B 1 26 ? -4.094 3.918 12.312 1 79.81 26 ASN B CA 1
ATOM 1263 C C . ASN B 1 26 ? -4.375 5.398 12.094 1 79.81 26 ASN B C 1
ATOM 1265 O O . ASN B 1 26 ? -4.422 6.18 13.047 1 79.81 26 ASN B O 1
ATOM 1269 N N . ILE B 1 27 ? -4.48 5.777 10.852 1 63.53 27 ILE B N 1
ATOM 1270 C CA . ILE B 1 27 ? -4.805 7.164 10.539 1 63.53 27 ILE B CA 1
ATOM 1271 C C . ILE B 1 27 ? -6.141 7.539 11.18 1 63.53 27 ILE B C 1
ATOM 1273 O O . ILE B 1 27 ? -6.309 8.656 11.664 1 63.53 27 ILE B O 1
ATOM 1277 N N . THR B 1 28 ? -6.996 6.633 11.273 1 60.88 28 THR B N 1
ATOM 1278 C CA . THR B 1 28 ? -8.297 6.863 11.898 1 60.88 28 THR B CA 1
ATOM 1279 C C . THR B 1 28 ? -8.148 7.047 13.406 1 60.88 28 THR B C 1
ATOM 1281 O O . THR B 1 28 ? -8.797 7.91 14 1 60.88 28 THR B O 1
ATOM 1284 N N . ASN B 1 29 ? -7.344 6.199 13.906 1 54.47 29 ASN B N 1
ATOM 1285 C CA . ASN B 1 29 ? -7.121 6.277 15.352 1 54.47 29 ASN B CA 1
ATOM 1286 C C . ASN B 1 29 ? -6.426 7.578 15.742 1 54.47 29 ASN B C 1
ATOM 1288 O O . ASN B 1 29 ? -6.707 8.141 16.797 1 54.47 29 ASN B O 1
ATOM 1292 N N . PHE B 1 30 ? -5.598 8.031 14.93 1 48.12 30 PHE B N 1
ATOM 1293 C CA . PHE B 1 30 ? -4.945 9.312 15.195 1 48.12 30 PHE B CA 1
ATOM 1294 C C . PHE B 1 30 ? -5.93 10.469 15.047 1 48.12 30 PHE B C 1
ATOM 1296 O O . PHE B 1 30 ? -5.852 11.453 15.773 1 48.12 30 PHE B O 1
ATOM 1303 N N . ARG B 1 31 ? -6.809 10.258 14.117 1 46 31 ARG B N 1
ATOM 1304 C CA . ARG B 1 31 ? -7.832 11.281 13.922 1 46 31 ARG B CA 1
ATOM 1305 C C . ARG B 1 31 ? -8.852 11.258 15.055 1 46 31 ARG B C 1
ATOM 1307 O O . ARG B 1 31 ? -9.445 12.281 15.383 1 46 31 ARG B O 1
ATOM 1314 N N . LEU B 1 32 ? -9.008 10.164 15.68 1 43.59 32 LEU B N 1
ATOM 1315 C CA . LEU B 1 32 ? -9.961 10.016 16.781 1 43.59 32 LEU B CA 1
ATOM 1316 C C . LEU B 1 32 ? -9.305 10.336 18.125 1 43.59 32 LEU B C 1
ATOM 1318 O O . LEU B 1 32 ? -9.992 10.5 19.125 1 43.59 32 LEU B O 1
ATOM 1322 N N . GLU B 1 33 ? -8.016 10.328 18.156 1 39.16 33 GLU B N 1
ATOM 1323 C CA . GLU B 1 33 ? -7.434 10.805 19.406 1 39.16 33 GLU B CA 1
ATOM 1324 C C . GLU B 1 33 ? -7.598 12.312 19.562 1 39.16 33 GLU B C 1
ATOM 1326 O O . GLU B 1 33 ? -7.25 13.07 18.656 1 39.16 33 GLU B O 1
ATOM 1331 N N . PRO B 1 34 ? -8.367 12.703 20.453 1 32.75 34 PRO B N 1
ATOM 1332 C CA . PRO B 1 34 ? -8.43 14.148 20.703 1 32.75 34 PRO B CA 1
ATOM 1333 C C . PRO B 1 34 ? -7.051 14.797 20.766 1 32.75 34 PRO B C 1
ATOM 1335 O O . PRO B 1 34 ? -6.156 14.297 21.438 1 32.75 34 PRO B O 1
ATOM 1338 N N . LEU B 1 35 ? -6.566 15.477 19.703 1 30.55 35 LEU B N 1
ATOM 1339 C CA . LEU B 1 35 ? -5.383 16.297 19.906 1 30.55 35 LEU B CA 1
ATOM 1340 C C . LEU B 1 35 ? -5.27 16.734 21.375 1 30.55 35 LEU B C 1
ATOM 1342 O O . LEU B 1 35 ? -6.277 17.047 22.016 1 30.55 35 LEU B O 1
ATOM 1346 N N . PRO B 1 36 ? -4.312 16.391 22 1 28.77 36 PRO B N 1
ATOM 1347 C CA . PRO B 1 36 ? -4.289 17 23.328 1 28.77 36 PRO B CA 1
ATOM 1348 C C . PRO B 1 36 ? -4.785 18.438 23.328 1 28.77 36 PRO B C 1
ATOM 1350 O O . PRO B 1 36 ? -4.516 19.188 22.375 1 28.77 36 PRO B O 1
ATOM 1353 N N . THR B 1 37 ? -5.832 18.734 23.953 1 28.08 37 THR B N 1
ATOM 1354 C CA . THR B 1 37 ? -6.25 20.094 24.266 1 28.08 37 THR B CA 1
ATOM 1355 C C . THR B 1 37 ? -5.047 20.953 24.625 1 28.08 37 THR B C 1
ATOM 1357 O O . THR B 1 37 ? -4.469 20.812 25.703 1 28.08 37 THR B O 1
ATOM 1360 N N . ILE B 1 38 ? -4.102 21.203 23.875 1 28.89 38 ILE B N 1
ATOM 1361 C CA . ILE B 1 38 ? -3.381 22.422 24.266 1 28.89 38 ILE B CA 1
ATOM 1362 C C . ILE B 1 38 ? -4.371 23.469 24.734 1 28.89 38 ILE B C 1
ATOM 1364 O O . ILE B 1 38 ? -5.227 23.922 23.969 1 28.89 38 ILE B O 1
ATOM 1368 N N . TYR B 1 39 ? -4.613 23.516 26 1 26.05 39 TYR B N 1
ATOM 1369 C CA . TYR B 1 39 ? -5.281 24.625 26.672 1 26.05 39 TYR B CA 1
ATOM 1370 C C . TYR B 1 39 ? -4.938 25.953 25.984 1 26.05 39 TYR B C 1
ATOM 1372 O O . TYR B 1 39 ? -3.869 26.516 26.234 1 26.05 39 TYR B O 1
ATOM 1380 N N . VAL B 1 40 ? -4.867 26.078 24.719 1 28.27 40 VAL B N 1
ATOM 1381 C CA . VAL B 1 40 ? -4.938 27.5 24.375 1 28.27 40 VAL B CA 1
ATOM 1382 C C . VAL B 1 40 ? -6.137 28.141 25.062 1 28.27 40 VAL B C 1
ATOM 1384 O O . VAL B 1 40 ? -7.258 27.625 24.984 1 28.27 40 VAL B O 1
ATOM 1387 N N . GLU B 1 41 ? -5.91 28.906 26.156 1 27.47 41 GLU B N 1
ATOM 1388 C CA . GLU B 1 41 ? -6.934 29.812 26.672 1 27.47 41 GLU B CA 1
ATOM 1389 C C . GLU B 1 41 ? -7.945 30.172 25.578 1 27.47 41 GLU B C 1
ATOM 1391 O O . GLU B 1 41 ? -7.566 30.469 24.453 1 27.47 41 GLU B O 1
ATOM 1396 N N . ASP B 1 42 ? -9.133 29.891 25.766 1 29.03 42 ASP B N 1
ATOM 1397 C CA . ASP B 1 42 ? -10.422 30.109 25.109 1 29.03 42 ASP B CA 1
ATOM 1398 C C . ASP B 1 42 ? -10.492 31.516 24.5 1 29.03 42 ASP B C 1
ATOM 1400 O O . ASP B 1 42 ? -10.992 32.438 25.125 1 29.03 42 ASP B O 1
ATOM 1404 N N . LYS B 1 43 ? -9.359 32.219 24.141 1 32.41 43 LYS B N 1
ATOM 1405 C CA . LYS B 1 43 ? -10.133 33.281 23.469 1 32.41 43 LYS B CA 1
ATOM 1406 C C . LYS B 1 43 ? -11.102 32.656 22.453 1 32.41 43 LYS B C 1
ATOM 1408 O O . LYS B 1 43 ? -10.75 31.734 21.719 1 32.41 43 LYS B O 1
ATOM 1413 N N . LYS B 1 44 ? -12.414 33 22.406 1 31.62 44 LYS B N 1
ATOM 1414 C CA . LYS B 1 44 ? -13.734 32.688 21.859 1 31.62 44 LYS B CA 1
ATOM 1415 C C . LYS B 1 44 ? -13.625 32.219 20.406 1 31.62 44 LYS B C 1
ATOM 1417 O O . LYS B 1 44 ? -14.602 31.75 19.828 1 31.62 44 LYS B O 1
ATOM 1422 N N . GLU B 1 45 ? -12.719 32.75 19.484 1 30.66 45 GLU B N 1
ATOM 1423 C CA . GLU B 1 45 ? -13.375 32.625 18.188 1 30.66 45 GLU B CA 1
ATOM 1424 C C . GLU B 1 45 ? -13.242 31.219 17.625 1 30.66 45 GLU B C 1
ATOM 1426 O O . GLU B 1 45 ? -12.133 30.703 17.531 1 30.66 45 GLU B O 1
ATOM 1431 N N . SER B 1 46 ? -14.18 30.344 17.828 1 28.73 46 SER B N 1
ATOM 1432 C CA . SER B 1 46 ? -14.539 28.953 17.562 1 28.73 46 SER B CA 1
ATOM 1433 C C . SER B 1 46 ? -14.125 28.547 16.156 1 28.73 46 SER B C 1
ATOM 1435 O O . SER B 1 46 ? -14.883 27.875 15.453 1 28.73 46 SER B O 1
ATOM 1437 N N . THR B 1 47 ? -13.258 29.25 15.453 1 30.61 47 THR B N 1
ATOM 1438 C CA . THR B 1 47 ? -13.375 28.828 14.062 1 30.61 47 THR B CA 1
ATOM 1439 C C . THR B 1 47 ? -12.664 27.484 13.844 1 30.61 47 THR B C 1
ATOM 1441 O O . THR B 1 47 ? -11.438 27.453 13.742 1 30.61 47 THR B O 1
ATOM 1444 N N . SER B 1 48 ? -12.945 26.5 14.688 1 30.55 48 SER B N 1
ATOM 1445 C CA . SER B 1 48 ? -12.188 25.281 14.914 1 30.55 48 SER B CA 1
ATOM 1446 C C . SER B 1 48 ? -12.086 24.453 13.641 1 30.55 48 SER B C 1
ATOM 1448 O O . SER B 1 48 ? -11.492 23.359 13.641 1 30.55 48 SER B O 1
ATOM 1450 N N . ASN B 1 49 ? -13.055 24.453 12.859 1 28.75 49 ASN B N 1
ATOM 1451 C CA . ASN B 1 49 ? -13.234 23.312 11.961 1 28.75 49 ASN B CA 1
ATOM 1452 C C . ASN B 1 49 ? -12.047 23.156 11.008 1 28.75 49 ASN B C 1
ATOM 1454 O O . ASN B 1 49 ? -12.227 22.797 9.844 1 28.75 49 ASN B O 1
ATOM 1458 N N . SER B 1 50 ? -10.875 23.688 11.227 1 28.2 50 SER B N 1
ATOM 1459 C CA . SER B 1 50 ? -10.07 24.141 10.094 1 28.2 50 SER B CA 1
ATOM 1460 C C . SER B 1 50 ? -9.109 23.047 9.633 1 28.2 50 SER B C 1
ATOM 1462 O O . SER B 1 50 ? -8.391 23.219 8.648 1 28.2 50 SER B O 1
ATOM 1464 N N . LYS B 1 51 ? -8.906 22.047 10.484 1 32.25 51 LYS B N 1
ATOM 1465 C CA . LYS B 1 51 ? -7.641 21.422 10.086 1 32.25 51 LYS B CA 1
ATOM 1466 C C . LYS B 1 51 ? -7.859 20.406 8.969 1 32.25 51 LYS B C 1
ATOM 1468 O O . LYS B 1 51 ? -6.91 20.016 8.281 1 32.25 51 LYS B O 1
ATOM 1473 N N . SER B 1 52 ? -8.859 19.547 9.07 1 34.09 52 SER B N 1
ATOM 1474 C CA . SER B 1 52 ? -9.133 18.734 7.895 1 34.09 52 SER B CA 1
ATOM 1475 C C . SER B 1 52 ? -9.266 19.594 6.641 1 34.09 52 SER B C 1
ATOM 1477 O O . SER B 1 52 ? -9.438 19.062 5.539 1 34.09 52 SER B O 1
ATOM 1479 N N . SER B 1 53 ? -9.336 20.844 6.738 1 31.38 53 SER B N 1
ATOM 1480 C CA . SER B 1 53 ? -9.516 22.047 5.914 1 31.38 53 SER B CA 1
ATOM 1481 C C . SER B 1 53 ? -8.188 22.547 5.363 1 31.38 53 SER B C 1
ATOM 1483 O O . SER B 1 53 ? -8.156 23.422 4.5 1 31.38 53 SER B O 1
ATOM 1485 N N . ILE B 1 54 ? -7.141 22.141 5.914 1 32.19 54 ILE B N 1
ATOM 1486 C CA . ILE B 1 54 ? -5.898 22.734 5.43 1 32.19 54 ILE B CA 1
ATOM 1487 C C . ILE B 1 54 ? -5.457 22.031 4.145 1 32.19 54 ILE B C 1
ATOM 1489 O O . ILE B 1 54 ? -5.078 22.688 3.174 1 32.19 54 ILE B O 1
ATOM 1493 N N . ILE B 1 55 ? -5.352 20.703 4.117 1 33.22 55 ILE B N 1
ATOM 1494 C CA . ILE B 1 55 ? -5.098 20.062 2.832 1 33.22 55 ILE B CA 1
ATOM 1495 C C . ILE B 1 55 ? -6.316 20.219 1.926 1 33.22 55 ILE B C 1
ATOM 1497 O O . ILE B 1 55 ? -6.18 20.5 0.732 1 33.22 55 ILE B O 1
ATOM 1501 N N . TYR B 1 56 ? -7.43 20.062 2.395 1 34.59 56 TYR B N 1
ATOM 1502 C CA . TYR B 1 56 ? -8.664 20.531 1.759 1 34.59 56 TYR B CA 1
ATOM 1503 C C . TYR B 1 56 ? -8.719 22.047 1.723 1 34.59 56 TYR B C 1
ATOM 1505 O O . TYR B 1 56 ? -9.211 22.641 0.756 1 34.59 56 TYR B O 1
ATOM 1513 N N . GLY B 1 57 ? -8.227 22.766 2.631 1 31.42 57 GLY B N 1
ATOM 1514 C CA . GLY B 1 57 ? -8.156 24.219 2.672 1 31.42 57 GLY B CA 1
ATOM 1515 C C . GLY B 1 57 ? -7.117 24.797 1.733 1 31.42 57 GLY B C 1
ATOM 1516 O O . GLY B 1 57 ? -7.336 25.844 1.119 1 31.42 57 GLY B O 1
ATOM 1517 N N . ILE B 1 58 ? -5.891 24.25 1.643 1 33.53 58 ILE B N 1
ATOM 1518 C CA . ILE B 1 58 ? -4.957 24.75 0.637 1 33.53 58 ILE B CA 1
ATOM 1519 C C . ILE B 1 58 ? -5.512 24.484 -0.759 1 33.53 58 ILE B C 1
ATOM 1521 O O . ILE B 1 58 ? -5.426 25.328 -1.644 1 33.53 58 ILE B O 1
ATOM 1525 N N . ALA B 1 59 ? -6.117 23.328 -0.938 1 32.19 59 ALA B N 1
ATOM 1526 C CA . ALA B 1 59 ? -6.844 23.141 -2.191 1 32.19 59 ALA B CA 1
ATOM 1527 C C . ALA B 1 59 ? -8.008 24.109 -2.301 1 32.19 59 ALA B C 1
ATOM 1529 O O . ALA B 1 59 ? -8.328 24.594 -3.393 1 32.19 59 ALA B O 1
ATOM 1530 N N . ARG B 1 60 ? -8.57 24.344 -1.222 1 32.53 60 ARG B N 1
ATOM 1531 C CA . ARG B 1 60 ? -9.609 25.375 -1.227 1 32.53 60 ARG B CA 1
ATOM 1532 C C . ARG B 1 60 ? -9.008 26.75 -1.434 1 32.53 60 ARG B C 1
ATOM 1534 O O . ARG B 1 60 ? -9.688 27.656 -1.925 1 32.53 60 ARG B O 1
ATOM 1541 N N . ARG B 1 61 ? -7.875 27.016 -0.928 1 30.72 61 ARG B N 1
ATOM 1542 C CA . ARG B 1 61 ? -7.352 28.375 -1.035 1 30.72 61 ARG B CA 1
ATOM 1543 C C . ARG B 1 61 ? -6.828 28.641 -2.439 1 30.72 61 ARG B C 1
ATOM 1545 O O . ARG B 1 61 ? -6.551 29.797 -2.791 1 30.72 61 ARG B O 1
ATOM 1552 N N . VAL B 1 62 ? -6.156 27.75 -3.039 1 32.5 62 VAL B N 1
ATOM 1553 C CA . VAL B 1 62 ? -6.035 28.125 -4.441 1 32.5 62 VAL B CA 1
ATOM 1554 C C . VAL B 1 62 ? -7.418 28.422 -5.02 1 32.5 62 VAL B C 1
ATOM 1556 O O . VAL B 1 62 ? -8.359 27.656 -4.812 1 32.5 62 VAL B O 1
ATOM 1559 N N . GLY B 1 63 ? -7.727 29.656 -5.113 1 30.14 63 GLY B N 1
ATOM 1560 C CA . GLY B 1 63 ? -8.781 30.562 -5.539 1 30.14 63 GLY B CA 1
ATOM 1561 C C . GLY B 1 63 ? -9.742 29.938 -6.539 1 30.14 63 GLY B C 1
ATOM 1562 O O . GLY B 1 63 ? -10.531 30.641 -7.172 1 30.14 63 GLY B O 1
ATOM 1563 N N . MET B 1 64 ? -9.414 29.031 -7.469 1 32.69 64 MET B N 1
ATOM 1564 C CA . MET B 1 64 ? -10.492 29.219 -8.438 1 32.69 64 MET B CA 1
ATOM 1565 C C . MET B 1 64 ? -11.859 29.109 -7.758 1 32.69 64 MET B C 1
ATOM 1567 O O . MET B 1 64 ? -12.234 28.047 -7.285 1 32.69 64 MET B O 1
ATOM 1571 N N . ALA B 1 65 ? -12.391 30.047 -6.902 1 31.36 65 ALA B N 1
ATOM 1572 C CA . ALA B 1 65 ? -13.758 30.469 -6.594 1 31.36 65 ALA B CA 1
ATOM 1573 C C . ALA B 1 65 ? -14.727 30.031 -7.691 1 31.36 65 ALA B C 1
ATOM 1575 O O . ALA B 1 65 ? -15.742 30.688 -7.93 1 31.36 65 ALA B O 1
ATOM 1576 N N . ALA B 1 66 ? -14.406 29.625 -8.883 1 32.97 66 ALA B N 1
ATOM 1577 C CA . ALA B 1 66 ? -15.586 29.609 -9.75 1 32.97 66 ALA B CA 1
ATOM 1578 C C . ALA B 1 66 ? -16.797 29.062 -9.016 1 32.97 66 ALA B C 1
ATOM 1580 O O . ALA B 1 66 ? -16.656 28.375 -7.996 1 32.97 66 ALA B O 1
ATOM 1581 N N . ASP B 1 67 ? -18.125 29.125 -9.523 1 33.91 67 ASP B N 1
ATOM 1582 C CA . ASP B 1 67 ? -19.469 28.656 -9.156 1 33.91 67 ASP B CA 1
ATOM 1583 C C . ASP B 1 67 ? -19.391 27.375 -8.328 1 33.91 67 ASP B C 1
ATOM 1585 O O . ASP B 1 67 ? -18.609 26.469 -8.648 1 33.91 67 ASP B O 1
ATOM 1589 N N . THR B 1 68 ? -19.766 27.375 -6.949 1 36.22 68 THR B N 1
ATOM 1590 C CA . THR B 1 68 ? -19.953 26.516 -5.781 1 36.22 68 THR B CA 1
ATOM 1591 C C . THR B 1 68 ? -20.438 25.125 -6.199 1 36.22 68 THR B C 1
ATOM 1593 O O . THR B 1 68 ? -21.641 24.859 -6.207 1 36.22 68 THR B O 1
ATOM 1596 N N . TYR B 1 69 ? -20.641 24.719 -7.371 1 32.44 69 TYR B N 1
ATOM 1597 C CA . TYR B 1 69 ? -21.297 23.453 -7.672 1 32.44 69 TYR B CA 1
ATOM 1598 C C . TYR B 1 69 ? -21 22.406 -6.59 1 32.44 69 TYR B C 1
ATOM 1600 O O . TYR B 1 69 ? -19.922 22.422 -5.988 1 32.44 69 TYR B O 1
ATOM 1608 N N . ASP B 1 70 ? -22.016 21.781 -5.902 1 39.12 70 ASP B N 1
ATOM 1609 C CA . ASP B 1 70 ? -22.344 20.516 -5.242 1 39.12 70 ASP B CA 1
ATOM 1610 C C . ASP B 1 70 ? -21.312 19.438 -5.582 1 39.12 70 ASP B C 1
ATOM 1612 O O . ASP B 1 70 ? -21.625 18.484 -6.285 1 39.12 70 ASP B O 1
ATOM 1616 N N . GLU B 1 71 ? -20.312 19.625 -6.195 1 46.53 71 GLU B N 1
ATOM 1617 C CA . GLU B 1 71 ? -19.391 18.656 -6.762 1 46.53 71 GLU B CA 1
ATOM 1618 C C . GLU B 1 71 ? -18.828 17.734 -5.684 1 46.53 71 GLU B C 1
ATOM 1620 O O . GLU B 1 71 ? -18.156 18.188 -4.758 1 46.53 71 GLU B O 1
ATOM 1625 N N . MET B 1 72 ? -19.641 16.734 -5.336 1 50.59 72 MET B N 1
ATOM 1626 C CA . MET B 1 72 ? -19.109 15.625 -4.551 1 50.59 72 MET B CA 1
ATOM 1627 C C . MET B 1 72 ? -17.594 15.539 -4.688 1 50.59 72 MET B C 1
ATOM 1629 O O . MET B 1 72 ? -17.062 15.578 -5.797 1 50.59 72 MET B O 1
ATOM 1633 N N . PRO B 1 73 ? -16.984 15.922 -3.654 1 62.38 73 PRO B N 1
ATOM 1634 C CA . PRO B 1 73 ? -15.531 15.828 -3.75 1 62.38 73 PRO B CA 1
ATOM 1635 C C . PRO B 1 73 ? -15.07 14.617 -4.559 1 62.38 73 PRO B C 1
ATOM 1637 O O . PRO B 1 73 ? -15.57 13.516 -4.359 1 62.38 73 PRO B O 1
ATOM 1640 N N . ILE B 1 74 ? -14.586 14.797 -5.656 1 73.5 74 ILE B N 1
ATOM 1641 C CA . ILE B 1 74 ? -14.023 13.75 -6.508 1 73.5 74 ILE B CA 1
ATOM 1642 C C . ILE B 1 74 ? -13.031 12.906 -5.703 1 73.5 74 ILE B C 1
ATOM 1644 O O . ILE B 1 74 ? -12.047 13.43 -5.188 1 73.5 74 ILE B O 1
ATOM 1648 N N . THR B 1 75 ? -13.562 11.766 -5.309 1 80.69 75 THR B N 1
ATOM 1649 C CA . THR B 1 75 ? -12.742 10.82 -4.559 1 80.69 75 THR B CA 1
ATOM 1650 C C . THR B 1 75 ? -11.969 9.914 -5.508 1 80.69 75 THR B C 1
ATOM 1652 O O . THR B 1 75 ? -12.414 9.641 -6.621 1 80.69 75 THR B O 1
ATOM 1655 N N . SER B 1 76 ? -10.828 9.641 -5.109 1 86.31 76 SER B N 1
ATOM 1656 C CA . SER B 1 76 ? -10.055 8.648 -5.844 1 86.31 76 SER B CA 1
ATOM 1657 C C . SER B 1 76 ? -10.438 7.23 -5.438 1 86.31 76 SER B C 1
ATOM 1659 O O . SER B 1 76 ? -11.094 7.027 -4.414 1 86.31 76 SER B O 1
ATOM 1661 N N . LEU B 1 77 ? -10.055 6.281 -6.227 1 91.06 77 LEU B N 1
ATOM 1662 C CA . LEU B 1 77 ? -10.281 4.879 -5.895 1 91.06 77 LEU B CA 1
ATOM 1663 C C . LEU B 1 77 ? -9.633 4.523 -4.559 1 91.06 77 LEU B C 1
ATOM 1665 O O . LEU B 1 77 ? -10.242 3.83 -3.738 1 91.06 77 LEU B O 1
ATOM 1669 N N . ARG B 1 78 ? -8.406 5.012 -4.34 1 90.5 78 ARG B N 1
ATOM 1670 C CA . ARG B 1 78 ? -7.707 4.773 -3.08 1 90.5 78 ARG B CA 1
ATOM 1671 C C . ARG B 1 78 ? -8.5 5.332 -1.9 1 90.5 78 ARG B C 1
ATOM 1673 O O . ARG B 1 78 ? -8.656 4.66 -0.879 1 90.5 78 ARG B O 1
ATOM 1680 N N . ASP B 1 79 ? -9.055 6.477 -2.088 1 87 79 ASP B N 1
ATOM 1681 C CA . ASP B 1 79 ? -9.828 7.129 -1.042 1 87 79 ASP B CA 1
ATOM 1682 C C . ASP B 1 79 ? -11.07 6.309 -0.682 1 87 79 ASP B C 1
ATOM 1684 O O . ASP B 1 79 ? -11.414 6.18 0.495 1 87 79 ASP B O 1
ATOM 1688 N N . ASP B 1 80 ? -11.664 5.812 -1.67 1 88.5 80 ASP B N 1
ATOM 1689 C CA . ASP B 1 80 ? -12.859 5.008 -1.433 1 88.5 80 ASP B CA 1
ATOM 1690 C C . ASP B 1 80 ? -12.516 3.729 -0.672 1 88.5 80 ASP B C 1
ATOM 1692 O O . ASP B 1 80 ? -13.258 3.316 0.222 1 88.5 80 ASP B O 1
ATOM 1696 N N . ILE B 1 81 ? -11.422 3.096 -1.088 1 92.06 81 ILE B N 1
ATOM 1697 C CA . ILE B 1 81 ? -10.984 1.883 -0.403 1 92.06 81 ILE B CA 1
ATOM 1698 C C . ILE B 1 81 ? -10.617 2.211 1.042 1 92.06 81 ILE B C 1
ATOM 1700 O O . ILE B 1 81 ? -10.992 1.486 1.966 1 92.06 81 ILE B O 1
ATOM 1704 N N . GLU B 1 82 ? -9.93 3.312 1.211 1 91.44 82 GLU B N 1
ATOM 1705 C CA . GLU B 1 82 ? -9.539 3.74 2.549 1 91.44 82 GLU B CA 1
ATOM 1706 C C . GLU B 1 82 ? -10.758 4.035 3.418 1 91.44 82 GLU B C 1
ATOM 1708 O O . GLU B 1 82 ? -10.844 3.572 4.555 1 91.44 82 GLU B O 1
ATOM 1713 N N . MET B 1 83 ? -11.672 4.691 2.855 1 89.62 83 MET B N 1
ATOM 1714 C CA . MET B 1 83 ? -12.891 5.031 3.58 1 89.62 83 MET B CA 1
ATOM 1715 C C . MET B 1 83 ? -13.672 3.777 3.947 1 89.62 83 MET B C 1
ATOM 1717 O O . MET B 1 83 ? -14.195 3.67 5.059 1 89.62 83 MET B O 1
ATOM 1721 N N . PHE B 1 84 ? -13.758 2.936 3.068 1 90.81 84 PHE B N 1
ATOM 1722 C CA . PHE B 1 84 ? -14.445 1.677 3.33 1 90.81 84 PHE B CA 1
ATOM 1723 C C . PHE B 1 84 ? -13.797 0.937 4.492 1 90.81 84 PHE B C 1
ATOM 1725 O O . PHE B 1 84 ? -14.484 0.45 5.391 1 90.81 84 PHE B O 1
ATOM 1732 N N . MET B 1 85 ? -12.453 0.885 4.48 1 92.25 85 MET B N 1
ATOM 1733 C CA . MET B 1 85 ? -11.711 0.163 5.508 1 92.25 85 MET B CA 1
ATOM 1734 C C . MET B 1 85 ? -11.844 0.859 6.859 1 92.25 85 MET B C 1
ATOM 1736 O O . MET B 1 85 ? -11.945 0.199 7.895 1 92.25 85 MET B O 1
ATOM 1740 N N . GLN B 1 86 ? -11.883 2.135 6.82 1 88.88 86 GLN B N 1
ATOM 1741 C CA . GLN B 1 86 ? -12.008 2.916 8.047 1 88.88 86 GLN B CA 1
ATOM 1742 C C . GLN B 1 86 ? -13.398 2.779 8.648 1 88.88 86 GLN B C 1
ATOM 1744 O O . GLN B 1 86 ? -13.547 2.668 9.867 1 88.88 86 GLN B O 1
ATOM 1749 N N . ARG B 1 87 ? -14.383 2.707 7.797 1 89 87 ARG B N 1
ATOM 1750 C CA . ARG B 1 87 ? -15.766 2.617 8.25 1 89 87 ARG B CA 1
ATOM 1751 C C . ARG B 1 87 ? -16.109 1.2 8.703 1 89 87 ARG B C 1
ATOM 1753 O O . ARG B 1 87 ? -16.938 1.009 9.594 1 89 87 ARG B O 1
ATOM 1760 N N . ASN B 1 88 ? -15.531 0.254 8.055 1 92.69 88 ASN B N 1
ATOM 1761 C CA . ASN B 1 88 ? -15.75 -1.158 8.344 1 92.69 88 ASN B CA 1
ATOM 1762 C C . ASN B 1 88 ? -14.445 -1.87 8.695 1 92.69 88 ASN B C 1
ATOM 1764 O O . ASN B 1 88 ? -14.008 -2.762 7.973 1 92.69 88 ASN B O 1
ATOM 1768 N N . THR B 1 89 ? -13.898 -1.572 9.828 1 92.06 89 THR B N 1
ATOM 1769 C CA . THR B 1 89 ? -12.578 -2.051 10.227 1 92.06 89 THR B CA 1
ATOM 1770 C C . THR B 1 89 ? -12.555 -3.576 10.281 1 92.06 89 THR B C 1
ATOM 1772 O O . THR B 1 89 ? -11.586 -4.203 9.844 1 92.06 89 THR B O 1
ATOM 1775 N N . LEU B 1 90 ? -13.633 -4.199 10.836 1 93.75 90 LEU B N 1
ATOM 1776 C CA . LEU B 1 90 ? -13.695 -5.648 10.969 1 93.75 90 LEU B CA 1
ATOM 1777 C C . LEU B 1 90 ? -13.797 -6.312 9.594 1 93.75 90 LEU B C 1
ATOM 1779 O O . LEU B 1 90 ? -13.07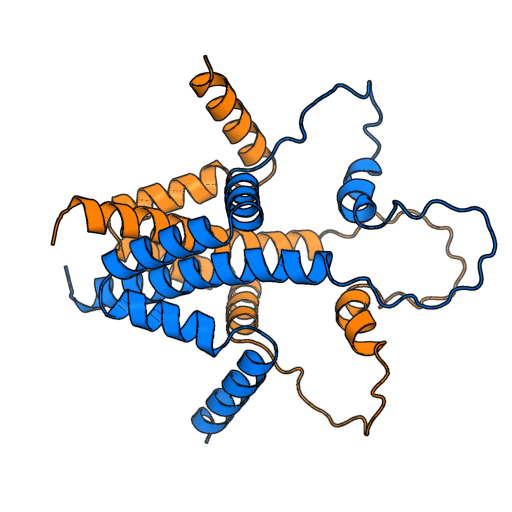8 -7.277 9.312 1 93.75 90 LEU B O 1
ATOM 1783 N N . VAL B 1 91 ? -14.641 -5.75 8.797 1 94.5 91 VAL B N 1
ATOM 1784 C CA . VAL B 1 91 ? -14.812 -6.297 7.457 1 94.5 91 VAL B CA 1
ATOM 1785 C C . VAL B 1 91 ? -13.531 -6.102 6.652 1 94.5 91 VAL B C 1
ATOM 1787 O O . VAL B 1 91 ? -13.109 -6.996 5.918 1 94.5 91 VAL B O 1
ATOM 1790 N N . GLY B 1 92 ? -12.945 -4.922 6.781 1 95 92 GLY B N 1
ATOM 1791 C CA . GLY B 1 92 ? -11.664 -4.676 6.133 1 95 92 GLY B CA 1
ATOM 1792 C C . GLY B 1 92 ? -10.594 -5.668 6.535 1 95 92 GLY B C 1
ATOM 1793 O O . GLY B 1 92 ? -9.852 -6.168 5.684 1 95 92 GLY B O 1
ATOM 1794 N N . ALA B 1 93 ? -10.555 -5.988 7.812 1 94.88 93 ALA B N 1
ATOM 1795 C CA . ALA B 1 93 ? -9.594 -6.969 8.305 1 94.88 93 ALA B CA 1
ATOM 1796 C C . ALA B 1 93 ? -9.844 -8.344 7.695 1 94.88 93 ALA B C 1
ATOM 1798 O O . ALA B 1 93 ? -8.906 -9.039 7.301 1 94.88 93 ALA B O 1
ATOM 1799 N N . MET B 1 94 ? -11.062 -8.711 7.625 1 96.62 94 MET B N 1
ATOM 1800 C CA . MET B 1 94 ? -11.414 -10.008 7.055 1 96.62 94 MET B CA 1
ATOM 1801 C C . MET B 1 94 ? -11.023 -10.07 5.582 1 96.62 94 MET B C 1
ATOM 1803 O O . MET B 1 94 ? -10.516 -11.094 5.113 1 96.62 94 MET B O 1
ATOM 1807 N N . VAL B 1 95 ? -11.258 -8.977 4.848 1 95.94 95 VAL B N 1
ATOM 1808 C CA . VAL B 1 95 ? -10.914 -8.914 3.432 1 95.94 95 VAL B CA 1
ATOM 1809 C C . VAL B 1 95 ? -9.398 -9.062 3.264 1 95.94 95 VAL B C 1
ATOM 1811 O O . VAL B 1 95 ? -8.938 -9.852 2.443 1 95.94 95 VAL B O 1
ATOM 1814 N N . VAL B 1 96 ? -8.633 -8.344 4.043 1 96.44 96 VAL B N 1
ATOM 1815 C CA . VAL B 1 96 ? -7.176 -8.367 3.979 1 96.44 96 VAL B CA 1
ATOM 1816 C C . VAL B 1 96 ? -6.668 -9.766 4.336 1 96.44 96 VAL B C 1
ATOM 1818 O O . VAL B 1 96 ? -5.824 -10.32 3.631 1 96.44 96 VAL B O 1
ATOM 1821 N N . CYS B 1 97 ? -7.199 -10.367 5.398 1 96.88 97 CYS B N 1
ATOM 1822 C CA . CYS B 1 97 ? -6.797 -11.711 5.809 1 96.88 97 CYS B CA 1
ATOM 1823 C C . CYS B 1 97 ? -7.105 -12.727 4.715 1 96.88 97 CYS B C 1
ATOM 1825 O O . CYS B 1 97 ? -6.289 -13.602 4.426 1 96.88 97 CYS B O 1
ATOM 1827 N N . THR B 1 98 ? -8.25 -12.516 4.125 1 96.94 98 THR B N 1
ATOM 1828 C CA . THR B 1 98 ? -8.641 -13.422 3.049 1 96.94 98 THR B CA 1
ATOM 1829 C C . THR B 1 98 ? -7.719 -13.258 1.843 1 96.94 98 THR B C 1
ATOM 1831 O O . THR B 1 98 ? -7.219 -14.25 1.303 1 96.94 98 THR B O 1
ATOM 1834 N N . LEU B 1 99 ? -7.441 -12.094 1.433 1 97.12 99 LEU B N 1
ATOM 1835 C CA . LEU B 1 99 ? -6.578 -11.836 0.284 1 97.12 99 LEU B CA 1
ATOM 1836 C C . LEU B 1 99 ? -5.172 -12.367 0.532 1 97.12 99 LEU B C 1
ATOM 1838 O O . LEU B 1 99 ? -4.602 -13.047 -0.324 1 97.12 99 LEU B O 1
ATOM 1842 N N . VAL B 1 100 ? -4.656 -12.102 1.678 1 97.19 100 VAL B N 1
ATOM 1843 C CA . VAL B 1 100 ? -3.299 -12.516 2.025 1 97.19 100 VAL B CA 1
ATOM 1844 C C . VAL B 1 100 ? -3.213 -14.039 2.066 1 97.19 100 VAL B C 1
ATOM 1846 O O . VAL B 1 100 ? -2.217 -14.617 1.631 1 97.19 100 VAL B O 1
ATOM 1849 N N . SER B 1 101 ? -4.246 -14.703 2.514 1 96.88 101 SER B N 1
ATOM 1850 C CA . SER B 1 101 ? -4.27 -16.156 2.555 1 96.88 101 SER B CA 1
ATOM 1851 C C . SER B 1 101 ? -4.246 -16.75 1.148 1 96.88 101 SER B C 1
ATOM 1853 O O . SER B 1 101 ? -3.719 -17.844 0.938 1 96.88 101 SER B O 1
ATOM 1855 N N . PHE B 1 102 ? -4.715 -16.031 0.19 1 95.81 102 PHE B N 1
ATOM 1856 C CA . PHE B 1 102 ? -4.738 -16.484 -1.194 1 95.81 102 PHE B CA 1
ATOM 1857 C C . PHE B 1 102 ? -3.34 -16.453 -1.799 1 95.81 102 PHE B C 1
ATOM 1859 O O . PHE B 1 102 ? -3.07 -17.141 -2.789 1 95.81 102 PHE B O 1
ATOM 1866 N N . GLY B 1 103 ? -2.441 -15.641 -1.251 1 95.75 103 GLY B N 1
ATOM 1867 C 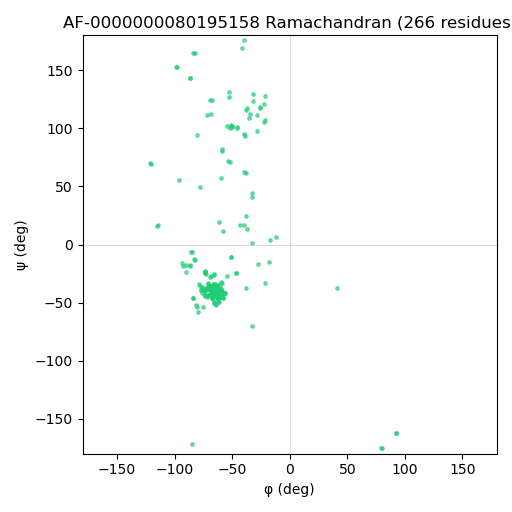CA . GLY B 1 103 ? -1.098 -15.492 -1.784 1 95.75 103 GLY B CA 1
ATOM 1868 C C . GLY B 1 103 ? -0.141 -16.562 -1.31 1 95.75 103 GLY B C 1
ATOM 1869 O O . GLY B 1 103 ? 0.967 -16.703 -1.836 1 95.75 103 GLY B O 1
ATOM 1870 N N . GLY B 1 104 ? -0.567 -17.312 -0.298 1 94.31 104 GLY B N 1
ATOM 1871 C CA . GLY B 1 104 ? 0.255 -18.422 0.171 1 94.31 104 GLY B CA 1
ATOM 1872 C C . GLY B 1 104 ? 1.184 -18.031 1.307 1 94.31 104 GLY B C 1
ATOM 1873 O O . GLY B 1 104 ? 0.975 -17.016 1.965 1 94.31 104 GLY B O 1
ATOM 1874 N N . LEU B 1 105 ? 2.129 -18.875 1.469 1 95.5 105 LEU B N 1
ATOM 1875 C CA . LEU B 1 105 ? 3.021 -18.75 2.617 1 95.5 105 LEU B CA 1
ATOM 1876 C C . LEU B 1 105 ? 3.826 -17.453 2.551 1 95.5 105 LEU B C 1
ATOM 1878 O O . LEU B 1 105 ? 3.973 -16.766 3.557 1 95.5 105 LEU B O 1
ATOM 1882 N N . TRP B 1 106 ? 4.277 -17.141 1.409 1 95.94 106 TRP B N 1
ATOM 1883 C CA . TRP B 1 106 ? 5.121 -15.953 1.246 1 95.94 106 TRP B CA 1
ATOM 1884 C C . TRP B 1 106 ? 4.316 -14.68 1.463 1 95.94 106 TRP B C 1
ATOM 1886 O O . TRP B 1 106 ? 4.828 -13.703 2.012 1 95.94 106 TRP B O 1
ATOM 1896 N N . SER B 1 107 ? 3.07 -14.703 1.039 1 97.5 107 SER B N 1
ATOM 1897 C CA . SER B 1 107 ? 2.18 -13.578 1.29 1 97.5 107 SER B CA 1
ATOM 1898 C C . SER B 1 107 ? 1.927 -13.391 2.783 1 97.5 107 SER B C 1
ATOM 1900 O O . SER B 1 107 ? 1.897 -12.266 3.277 1 97.5 107 SER B O 1
ATOM 1902 N N . LEU B 1 108 ? 1.821 -14.469 3.488 1 97.56 108 LEU B N 1
ATOM 1903 C CA . LEU B 1 108 ? 1.606 -14.43 4.93 1 97.56 108 LEU B CA 1
ATOM 1904 C C . LEU B 1 108 ? 2.838 -13.891 5.648 1 97.56 108 LEU B C 1
ATOM 1906 O O . LEU B 1 108 ? 2.717 -13.117 6.605 1 97.56 108 LEU B O 1
ATOM 1910 N N . LEU B 1 109 ? 3.957 -14.289 5.168 1 97.06 109 LEU B N 1
ATOM 1911 C CA . LEU B 1 109 ? 5.199 -13.781 5.734 1 97.06 109 LEU B CA 1
ATOM 1912 C C . LEU B 1 109 ? 5.324 -12.281 5.508 1 97.06 109 LEU B C 1
ATOM 1914 O O . LEU B 1 109 ? 5.754 -11.547 6.398 1 97.06 109 LEU B O 1
ATOM 1918 N N . GLY B 1 110 ? 4.98 -11.883 4.297 1 97.12 110 GLY B N 1
ATOM 1919 C CA . GLY B 1 110 ? 4.949 -10.461 4.023 1 97.12 110 GLY B CA 1
ATOM 1920 C C . GLY B 1 110 ? 4.004 -9.695 4.934 1 97.12 110 GLY B C 1
ATOM 1921 O O . GLY B 1 110 ? 4.359 -8.648 5.469 1 97.12 110 GLY B O 1
ATOM 1922 N N . SER B 1 111 ? 2.891 -10.242 5.148 1 97.38 111 SER B N 1
ATOM 1923 C CA . SER B 1 111 ? 1.888 -9.648 6.027 1 97.38 111 SER B CA 1
ATOM 1924 C C . SER B 1 111 ? 2.391 -9.578 7.465 1 97.38 111 SER B C 1
ATOM 1926 O O . SER B 1 111 ? 2.232 -8.547 8.133 1 97.38 111 SER B O 1
ATOM 1928 N N . ALA B 1 112 ? 2.986 -10.586 7.895 1 96.06 112 ALA B N 1
ATOM 1929 C CA . ALA B 1 112 ? 3.539 -10.625 9.242 1 96.06 112 ALA B CA 1
ATOM 1930 C C . ALA B 1 112 ? 4.605 -9.547 9.43 1 96.06 112 ALA B C 1
ATOM 1932 O O . ALA B 1 112 ? 4.684 -8.922 10.492 1 96.06 112 ALA B O 1
ATOM 1933 N N . SER B 1 113 ? 5.375 -9.32 8.453 1 95.62 113 SER B N 1
ATOM 1934 C CA . SER B 1 113 ? 6.418 -8.305 8.523 1 95.62 113 SER B CA 1
ATOM 1935 C C . SER B 1 113 ? 5.82 -6.902 8.602 1 95.62 113 SER B C 1
ATOM 1937 O O . SER B 1 113 ? 6.336 -6.039 9.32 1 95.62 113 SER B O 1
ATOM 1939 N N . ALA B 1 114 ? 4.734 -6.73 7.863 1 95.12 114 ALA B N 1
ATOM 1940 C CA . ALA B 1 114 ? 4.055 -5.438 7.895 1 95.12 114 ALA B CA 1
ATOM 1941 C C . ALA B 1 114 ? 3.527 -5.129 9.289 1 95.12 114 ALA B C 1
ATOM 1943 O O . ALA B 1 114 ? 3.629 -3.994 9.766 1 95.12 114 ALA B O 1
ATOM 1944 N N . ILE B 1 115 ? 3.055 -6.16 9.938 1 93.06 115 ILE B N 1
ATOM 1945 C CA . ILE B 1 115 ? 2.492 -5.992 11.273 1 93.06 115 ILE B CA 1
ATOM 1946 C C . ILE B 1 115 ? 3.617 -5.848 12.297 1 93.06 115 ILE B C 1
ATOM 1948 O O . ILE B 1 115 ? 3.553 -4.988 13.18 1 93.06 115 ILE B O 1
ATOM 1952 N N . ALA B 1 116 ? 4.645 -6.594 12.109 1 93.38 116 ALA B N 1
ATOM 1953 C CA . ALA B 1 116 ? 5.738 -6.656 13.078 1 93.38 116 ALA B CA 1
ATOM 1954 C C . ALA B 1 116 ? 6.523 -5.348 13.102 1 93.38 116 ALA B C 1
ATOM 1956 O O . ALA B 1 116 ? 7.047 -4.953 14.148 1 93.38 116 ALA B O 1
ATOM 1957 N N . PHE B 1 117 ? 6.535 -4.648 12 1 91.62 117 PHE B N 1
ATOM 1958 C CA . PHE B 1 117 ? 7.402 -3.479 11.914 1 91.62 117 PHE B CA 1
ATOM 1959 C C . PHE B 1 117 ? 6.582 -2.201 11.797 1 91.62 117 PHE B C 1
ATOM 1961 O O . PHE B 1 117 ? 7.105 -1.15 11.422 1 91.62 117 PHE B O 1
ATOM 1968 N N . ASP B 1 118 ? 5.316 -2.309 12.125 1 85.56 118 ASP B N 1
ATOM 1969 C CA . ASP B 1 118 ? 4.434 -1.15 12.047 1 85.56 118 ASP B CA 1
ATOM 1970 C C . ASP B 1 118 ? 4.246 -0.508 13.422 1 85.56 118 ASP B C 1
ATOM 1972 O O . ASP B 1 118 ? 4.355 -1.183 14.445 1 85.56 118 ASP B O 1
ATOM 1976 N N . GLY B 1 119 ? 3.979 0.79 13.344 1 79.56 119 GLY B N 1
ATOM 1977 C CA . GLY B 1 119 ? 3.682 1.502 14.578 1 79.56 119 GLY B CA 1
ATOM 1978 C C . GLY B 1 119 ? 4.922 1.872 15.367 1 79.56 119 GLY B C 1
ATOM 1979 O O . GLY B 1 119 ? 6.047 1.663 14.906 1 79.56 119 GLY B O 1
ATOM 1980 N N . GLU B 1 120 ? 4.688 2.416 16.531 1 79.62 120 GLU B N 1
ATOM 1981 C CA . GLU B 1 120 ? 5.777 2.863 17.391 1 79.62 120 GLU B CA 1
ATOM 1982 C C . GLU B 1 120 ? 6.633 1.687 17.859 1 79.62 120 GLU B C 1
ATOM 1984 O O . GLU B 1 120 ? 7.855 1.7 17.688 1 79.62 120 GLU B O 1
ATOM 1989 N N . SER B 1 121 ? 5.973 0.731 18.375 1 85.81 121 SER B N 1
ATOM 1990 C CA . SER B 1 121 ? 6.695 -0.446 18.844 1 85.81 121 SER B CA 1
ATOM 1991 C C . SER B 1 121 ? 7.391 -1.164 17.688 1 85.81 121 SER B C 1
ATOM 1993 O O . SER B 1 121 ? 8.484 -1.7 17.859 1 85.81 121 SER B O 1
ATOM 1995 N N . GLY B 1 122 ? 6.738 -1.132 16.578 1 88.81 122 GLY B N 1
ATOM 1996 C CA . GLY B 1 122 ? 7.324 -1.764 15.406 1 88.81 122 GLY B CA 1
ATOM 1997 C C . GLY B 1 122 ? 8.578 -1.064 14.922 1 88.81 122 GLY B C 1
ATOM 1998 O O . GLY B 1 122 ? 9.516 -1.714 14.445 1 88.81 122 GLY B O 1
ATOM 1999 N N . SER B 1 123 ? 8.57 0.199 15.031 1 86.31 123 SER B N 1
ATOM 2000 C CA . SER B 1 123 ? 9.742 0.965 14.625 1 86.31 123 SER B CA 1
ATOM 2001 C C . SER B 1 123 ? 10.945 0.637 15.508 1 86.31 123 SER B C 1
ATOM 2003 O O . SER B 1 123 ? 12.078 0.578 15.016 1 86.31 123 SER B O 1
ATOM 2005 N N . TYR B 1 124 ? 10.695 0.377 16.719 1 88.38 124 TYR B N 1
ATOM 2006 C CA . TYR B 1 124 ? 11.773 -0.007 17.625 1 88.38 124 TYR B CA 1
ATOM 2007 C C . TYR B 1 124 ? 12.289 -1.404 17.297 1 88.38 124 TYR B C 1
ATOM 2009 O O . TYR B 1 124 ? 13.5 -1.647 17.312 1 88.38 124 TYR B O 1
ATOM 2017 N N . ARG B 1 125 ? 11.422 -2.268 17.062 1 90.38 125 ARG B N 1
ATOM 2018 C CA . ARG B 1 125 ? 11.828 -3.607 16.641 1 90.38 125 ARG B CA 1
ATOM 2019 C C . ARG B 1 125 ? 12.641 -3.562 15.359 1 90.38 125 ARG B C 1
ATOM 2021 O O . ARG B 1 125 ? 13.641 -4.273 15.227 1 90.38 125 ARG B O 1
ATOM 2028 N N . TYR B 1 126 ? 12.141 -2.744 14.484 1 91.19 126 TYR B N 1
ATOM 2029 C CA . TYR B 1 126 ? 12.859 -2.6 13.219 1 91.19 126 TYR B CA 1
ATOM 2030 C C . TYR B 1 126 ? 14.25 -2.02 13.445 1 91.19 126 TYR B C 1
ATOM 2032 O O . TYR B 1 126 ? 15.227 -2.479 12.844 1 91.19 126 TYR B O 1
ATOM 2040 N N . ALA B 1 127 ? 14.367 -1.096 14.203 1 88.12 127 ALA B N 1
ATOM 2041 C CA . ALA B 1 127 ? 15.664 -0.51 14.531 1 88.12 127 ALA B CA 1
ATOM 2042 C C . ALA B 1 127 ? 16.594 -1.549 15.148 1 88.12 127 ALA B C 1
ATOM 2044 O O . ALA B 1 127 ? 17.797 -1.583 14.844 1 88.12 127 ALA B O 1
ATOM 2045 N N . ALA B 1 128 ? 16.094 -2.373 15.992 1 90.5 128 ALA B N 1
ATOM 2046 C CA . ALA B 1 128 ? 16.875 -3.436 16.625 1 90.5 128 ALA B CA 1
ATOM 2047 C C . ALA B 1 128 ? 17.391 -4.43 15.578 1 90.5 128 ALA B C 1
ATOM 2049 O O . ALA B 1 128 ? 18.531 -4.875 15.641 1 90.5 128 ALA B O 1
ATOM 2050 N N . VAL B 1 129 ? 16.516 -4.777 14.68 1 89.62 129 VAL B N 1
ATOM 2051 C CA . VAL B 1 129 ? 16.906 -5.699 13.609 1 89.62 129 VAL B CA 1
ATOM 2052 C C . VAL B 1 129 ? 17.984 -5.062 12.734 1 89.62 129 VAL B C 1
ATOM 2054 O O . VAL B 1 129 ? 18.953 -5.719 12.352 1 89.62 129 VAL B O 1
ATOM 2057 N N . LYS B 1 130 ? 17.781 -3.848 12.414 1 88.69 130 LYS B N 1
ATOM 2058 C CA . LYS B 1 130 ? 18.766 -3.121 11.617 1 88.69 130 LYS B CA 1
ATOM 2059 C C . LYS B 1 130 ? 20.125 -3.105 12.312 1 88.69 130 LYS B C 1
ATOM 2061 O O . LYS B 1 130 ? 21.156 -3.316 11.664 1 88.69 130 LYS B O 1
ATOM 2066 N N . ASP B 1 131 ? 20.109 -2.824 13.555 1 86.94 131 ASP B N 1
ATOM 2067 C CA . ASP B 1 131 ? 21.328 -2.803 14.352 1 86.94 131 ASP B CA 1
ATOM 2068 C C . ASP B 1 131 ? 21.984 -4.18 14.383 1 86.94 131 ASP B C 1
ATOM 2070 O O . ASP B 1 131 ? 23.203 -4.293 14.281 1 86.94 131 ASP B O 1
ATOM 2074 N N . TRP B 1 132 ? 21.234 -5.184 14.516 1 90.38 132 TRP B N 1
ATOM 2075 C CA . TRP B 1 132 ? 21.734 -6.551 14.555 1 90.38 132 TRP B CA 1
ATOM 2076 C C . TRP B 1 132 ? 22.359 -6.945 13.227 1 90.38 132 TRP B C 1
ATOM 2078 O O . TRP B 1 132 ? 23.391 -7.617 13.188 1 90.38 132 TRP B O 1
ATOM 2088 N N . LEU B 1 133 ? 21.766 -6.52 12.164 1 88.12 133 LEU B N 1
ATOM 2089 C CA . LEU B 1 133 ? 22.25 -6.852 10.828 1 88.12 133 LEU B CA 1
ATOM 2090 C C . LEU B 1 133 ? 23.516 -6.062 10.508 1 88.12 133 LEU B C 1
ATOM 2092 O O . LEU B 1 133 ? 24.312 -6.488 9.672 1 88.12 133 LEU B O 1
ATOM 2096 N N . SER B 1 134 ? 23.734 -5.016 11.078 1 85.94 134 SER B N 1
ATOM 2097 C CA . SER B 1 134 ? 24.859 -4.148 10.805 1 85.94 134 SER B CA 1
ATOM 2098 C C . SER B 1 134 ? 26.094 -4.59 11.594 1 85.94 134 SER B C 1
ATOM 2100 O O . SER B 1 134 ? 27.203 -4.078 11.375 1 85.94 134 SER B O 1
ATOM 2102 N N . ARG B 1 135 ? 25.969 -5.461 12.383 1 78.62 135 ARG B N 1
ATOM 2103 C CA . ARG B 1 135 ? 27.094 -6.047 13.109 1 78.62 135 ARG B CA 1
ATOM 2104 C C . ARG B 1 135 ? 27.672 -7.242 12.359 1 78.62 135 ARG B C 1
ATOM 2106 O O . ARG B 1 135 ? 28.875 -7.457 12.367 1 78.62 135 ARG B O 1
#

pLDDT: mean 71.8, std 27.73, range [24.89, 98.0]

Sequence (270 aa):
MFPFRRSLFSLAGGFMITDFYVNCVNITNFRLEPLPTIYVEDKKESTSNSKSSIIYGIARRVGMAADTYDEMPITSLRDDIEMFMQRNTLVGAMVVCTLVSFGGLWSLLGSASAIAFDGESGSYRYAAVKDWLSRMFPFRRSLFSLAGGFMITDFYVNCVNITNFRLEPLPTIYVEDKKESTSNSKSSIIYGIARRVGMAADTYDEMPITSLRDDIEMFMQRNTLVGAMVVCTLVSFGGLWSLLGSASAIAFDGESGSYRYAAVKDWLSR

Foldseek 3Di:
DDPVVLLVCLLQVLQVLLLLLVVLQVVLVVVPPDPPPPPPDCPDDDDPVPDVCVVVVVVVPVDPPDPPPPPPPDDDPSRVLSVVCNVVVPVSVVVSVVVLVVSPDSSVNSNVLNVCLDDDNNVVVVVVVVVVVVD/DDPVVLLVCLLQVLQVLLLLLVVLQVVLVVVPPPPPPPPPPCPPPPPPPPDVCVVVVVVVPVPPPDDPPPPPPDDDPSRVLSVVCNVVVPVSVVVSVVVLVVSPDSSVNSNVLNVCLDDDNNVVVVVVVVVVVVD

Organism: NCBI:txid67003

Secondary structure (DSSP, 8-state):
--HHHHHHHHHHHHHHHHHHHHHHHHHHHHHHS---------------TTSHHHHHHHHHHSS--SS---------HHHHHHHHHHHTHHHHHHHHHHHHHHT-HHHHHHHHHHHHT-HHHHHHHHHHHHHHHT-/--HHHHHHHHHHHHHHHHHHHHHHHHHHHHHHS----------S----TTSHHHHHHHHHHS--------------HHHHHHHHHHHTHHHHHHHHHHHHHHT-HHHHHHHHHHHHT-HHHHHHHHHHHHHHHT-